Protein AF-A0A653P6V2-F1 (afdb_monomer_lite)

Foldseek 3Di:
DVLLVLLQVLLVQQLPDALVSNLVSCVVNVLLLVQLVVCLVVVLLVLFAKFFQADPPPRHGQGRPSNVVSQCVSNVHDDDPRMGRQLSCQQVVQSSRPPDDCFRHPVQQQVLLLQQQLVHDSNQQVQRDDDHGNSVSLSVSLVVQQVVQAPHKDWAQEVLKIKIWGWHDDGPQKIWIWIWIANDHPHDTGTRDITIDNDVVVVVVVRVVCNHDDDDRGD

Radius of gyration: 16.43 Å; chains: 1; bounding box: 39×34×44 Å

Secondary structure (DSSP, 8-state):
-HHHHHHHHHHHHHHTS-HHHHHHHHTT-HHHHHHHHHHHHTTGGGGB-EEESB-TTT--BSS-HHHHHHHHHHHT---BTTEEEHHHIIIIIHHT-TTS-TTTSTHHHHS-HHHHHTTS-TTTT-TT-SSS-HHHHHHHHHHHHHHH--SEEEEEEETTEEEEEEEPPPBTTBEEEEEEE-SSTTSPPEEEEEEEES-HHHHHHHHHGGGGS--TTB-

Sequence (219 aa):
MARIEDLDRVAAAAANGTPDAAATQLAALDELVAAVDADRAAGTFARWGRAVARDARTGAELLPRPLFEALHDRAGLDAAWPVGNAGLLQTYGSLLSPDAPAEHGRERWFGGALATALGLDPGAFAPWAGERTLLSRATEAATVLLASGGEFSWYALVDGRATRAVLTHEHGGSRALAYAVAPEPGTRPLLVALLPVTQAEPVRRELDEASARLRWGAA

Structure (mmCIF, N/CA/C/O backbone):
data_AF-A0A653P6V2-F1
#
_entry.id   AF-A0A653P6V2-F1
#
loop_
_atom_site.group_PDB
_atom_site.id
_atom_site.type_symbol
_atom_site.label_atom_id
_atom_site.label_alt_id
_atom_site.label_comp_id
_atom_site.label_asym_id
_atom_site.label_entity_id
_atom_site.label_seq_id
_atom_site.pdbx_PDB_ins_code
_atom_site.Cartn_x
_atom_site.Cartn_y
_atom_site.Cartn_z
_atom_site.occupancy
_atom_site.B_iso_or_equiv
_atom_site.auth_seq_id
_atom_site.auth_comp_id
_atom_site.auth_asym_id
_atom_site.auth_atom_id
_atom_site.pdbx_PDB_model_num
ATOM 1 N N . MET A 1 1 ? 10.121 3.886 -19.954 1.00 49.75 1 MET A N 1
ATOM 2 C CA . MET A 1 1 ? 9.869 5.340 -19.992 1.00 49.75 1 MET A CA 1
ATOM 3 C C . MET A 1 1 ? 8.400 5.639 -20.260 1.00 49.75 1 MET A C 1
ATOM 5 O O . MET A 1 1 ? 7.763 6.063 -19.312 1.00 49.75 1 MET A O 1
ATOM 9 N N . ALA A 1 2 ? 7.828 5.263 -21.415 1.00 54.19 2 ALA A N 1
ATOM 10 C CA . ALA A 1 2 ? 6.408 5.509 -21.745 1.00 54.19 2 ALA A CA 1
ATOM 11 C C . ALA A 1 2 ? 5.397 5.159 -20.623 1.00 54.19 2 ALA A C 1
ATOM 13 O O . ALA A 1 2 ? 4.545 5.964 -20.282 1.00 54.19 2 ALA A O 1
ATOM 14 N N . ARG A 1 3 ? 5.568 4.012 -19.947 1.00 79.38 3 ARG A N 1
ATOM 15 C CA . ARG A 1 3 ? 4.660 3.580 -18.864 1.00 79.38 3 ARG A CA 1
ATOM 16 C C . ARG A 1 3 ? 4.674 4.454 -17.602 1.00 79.38 3 ARG A C 1
ATOM 18 O O . ARG A 1 3 ? 3.686 4.476 -16.884 1.00 79.38 3 ARG A O 1
ATOM 25 N N . ILE A 1 4 ? 5.788 5.119 -17.286 1.00 84.31 4 ILE A N 1
ATOM 26 C CA . ILE A 1 4 ? 5.863 6.028 -16.125 1.00 84.31 4 ILE A CA 1
ATOM 27 C C . ILE A 1 4 ? 5.192 7.360 -16.473 1.00 84.31 4 ILE A C 1
ATOM 29 O O . ILE A 1 4 ? 4.443 7.897 -15.666 1.00 84.31 4 ILE A O 1
ATOM 33 N N . GLU A 1 5 ? 5.395 7.837 -17.702 1.00 85.56 5 GLU A N 1
ATOM 34 C CA . GLU A 1 5 ? 4.762 9.054 -18.218 1.00 85.56 5 GLU A CA 1
ATOM 35 C C . GLU A 1 5 ? 3.230 8.928 -18.268 1.00 85.56 5 GLU A C 1
ATOM 37 O O . GLU A 1 5 ? 2.526 9.896 -17.989 1.00 85.56 5 GLU A O 1
ATOM 42 N N . ASP A 1 6 ? 2.700 7.739 -18.576 1.00 88.81 6 ASP A N 1
ATOM 43 C CA . ASP A 1 6 ? 1.257 7.476 -18.528 1.00 88.81 6 ASP A CA 1
ATOM 44 C C . ASP A 1 6 ? 0.707 7.517 -17.090 1.00 88.81 6 ASP A C 1
ATOM 46 O O . ASP A 1 6 ? -0.335 8.135 -16.858 1.00 88.81 6 ASP A O 1
ATOM 50 N N . LEU A 1 7 ? 1.426 6.944 -16.111 1.00 90.69 7 LEU A N 1
ATOM 51 C CA . LEU A 1 7 ? 1.064 7.047 -14.688 1.00 90.69 7 LEU A CA 1
ATOM 52 C C . LEU A 1 7 ? 1.051 8.510 -14.221 1.00 90.69 7 LEU A C 1
ATOM 54 O O . LEU A 1 7 ? 0.103 8.929 -13.559 1.00 90.69 7 LEU A O 1
ATOM 58 N N . ASP A 1 8 ? 2.062 9.294 -14.607 1.00 90.50 8 ASP A N 1
ATOM 59 C CA . ASP A 1 8 ? 2.166 10.720 -14.264 1.00 90.50 8 ASP A CA 1
ATOM 60 C C . ASP A 1 8 ? 1.034 11.539 -14.878 1.00 90.50 8 ASP A C 1
ATOM 62 O O . ASP A 1 8 ? 0.433 12.384 -14.211 1.00 90.50 8 ASP A O 1
ATOM 66 N N . ARG A 1 9 ? 0.696 11.261 -16.141 1.00 89.44 9 ARG A N 1
ATOM 67 C CA . ARG A 1 9 ? -0.407 11.927 -16.837 1.00 89.44 9 ARG A CA 1
ATOM 68 C C . ARG A 1 9 ? -1.736 11.672 -16.134 1.00 89.44 9 ARG A C 1
ATOM 70 O O . ARG A 1 9 ? -2.486 12.621 -15.910 1.00 89.44 9 ARG A O 1
ATOM 77 N N . VAL A 1 10 ? -2.017 10.420 -15.769 1.00 88.31 10 VAL A N 1
ATOM 78 C CA . VAL A 1 10 ? -3.246 10.048 -15.052 1.00 88.31 10 VAL A CA 1
ATOM 79 C C . VAL A 1 10 ? -3.281 10.677 -13.661 1.00 88.31 10 VAL A C 1
ATOM 81 O O . VAL A 1 10 ? -4.301 11.262 -13.292 1.00 88.31 10 VAL A O 1
ATOM 84 N N . ALA A 1 11 ? -2.167 10.625 -12.923 1.00 87.50 11 ALA A N 1
ATOM 85 C CA . ALA A 1 11 ? -2.039 11.250 -11.608 1.00 87.50 11 ALA A CA 1
ATOM 86 C C . ALA A 1 11 ? -2.346 12.756 -11.660 1.00 87.50 11 ALA A C 1
ATOM 88 O O . ALA A 1 11 ? -3.194 13.250 -10.913 1.00 87.50 11 ALA A O 1
ATOM 89 N N . ALA A 1 12 ? -1.725 13.474 -12.599 1.00 88.00 12 ALA A N 1
ATOM 90 C CA . ALA A 1 12 ? -1.913 14.912 -12.775 1.00 88.00 12 ALA A CA 1
ATOM 91 C C . ALA A 1 12 ? -3.330 15.278 -13.246 1.00 88.00 12 ALA A C 1
ATOM 93 O O . ALA A 1 12 ? -3.921 16.241 -12.749 1.00 88.00 12 ALA A O 1
ATOM 94 N N . ALA A 1 13 ? -3.896 14.514 -14.187 1.00 86.00 13 ALA A N 1
ATOM 95 C CA . ALA A 1 13 ? -5.241 14.760 -14.704 1.00 86.00 13 ALA A CA 1
ATOM 96 C C . ALA A 1 13 ? -6.311 14.573 -13.621 1.00 86.00 13 ALA A C 1
ATOM 98 O O . ALA A 1 13 ? -7.258 15.356 -13.531 1.00 86.00 13 ALA A O 1
ATOM 99 N N . ALA A 1 14 ? -6.152 13.559 -12.772 1.00 81.88 14 ALA A N 1
ATOM 100 C CA . ALA A 1 14 ? -7.130 13.245 -11.745 1.00 81.88 14 ALA A CA 1
ATOM 101 C C . ALA A 1 14 ? -6.984 14.093 -10.470 1.00 81.88 14 ALA A C 1
ATOM 103 O O . ALA A 1 14 ? -7.972 14.269 -9.757 1.00 81.88 14 ALA A O 1
ATOM 104 N N . ALA A 1 15 ? -5.809 14.682 -10.208 1.00 81.69 15 ALA A N 1
ATOM 105 C CA . ALA A 1 15 ? -5.594 15.588 -9.074 1.00 81.69 15 ALA A CA 1
ATOM 106 C C . ALA A 1 15 ? -6.543 16.803 -9.069 1.00 81.69 15 ALA A C 1
ATOM 108 O O . ALA A 1 15 ? -6.898 17.301 -8.005 1.00 81.69 15 ALA A O 1
ATOM 109 N N . ASN A 1 16 ? -6.988 17.246 -10.248 1.00 78.88 16 ASN A N 1
ATOM 110 C CA . ASN A 1 16 ? -7.882 18.397 -10.416 1.00 78.88 16 ASN A CA 1
ATOM 111 C C . ASN A 1 16 ? -9.292 18.004 -10.902 1.00 78.88 16 ASN A C 1
ATOM 113 O O . ASN A 1 16 ? -10.071 18.869 -11.302 1.00 78.88 16 ASN A O 1
ATOM 117 N N . GLY A 1 17 ? -9.600 16.703 -10.935 1.00 81.69 17 GLY A N 1
ATOM 118 C CA . GLY A 1 17 ? -10.804 16.158 -11.561 1.00 81.69 17 GLY A CA 1
ATOM 119 C C . GLY A 1 17 ? -11.930 15.803 -10.587 1.00 81.69 17 GLY A C 1
ATOM 120 O O . GLY A 1 17 ? -11.795 15.875 -9.368 1.00 81.69 17 GLY A O 1
ATOM 121 N N . THR A 1 18 ? -13.060 15.374 -11.150 1.00 87.75 18 THR A N 1
ATOM 122 C CA . THR A 1 18 ? -14.122 14.672 -10.413 1.00 87.75 18 THR A CA 1
ATOM 123 C C . THR A 1 18 ? -13.786 13.179 -10.277 1.00 87.75 18 THR A C 1
ATOM 125 O O . THR A 1 18 ? -12.950 12.678 -11.036 1.00 87.75 18 THR A O 1
ATOM 128 N N . PRO A 1 19 ? -14.449 12.433 -9.373 1.00 84.44 19 PRO A N 1
ATOM 129 C CA . PRO A 1 19 ? -14.304 10.976 -9.299 1.00 84.44 19 PRO A CA 1
ATOM 130 C C . PRO A 1 19 ? -14.554 10.263 -10.641 1.00 84.44 19 PRO A C 1
ATOM 132 O O . PRO A 1 19 ? -13.760 9.413 -11.033 1.00 84.44 19 PRO A O 1
ATOM 135 N N . ASP A 1 20 ? -15.565 10.676 -11.414 1.00 88.31 20 ASP A N 1
ATOM 136 C CA . ASP A 1 20 ? -15.848 10.101 -12.743 1.00 88.31 20 ASP A CA 1
ATOM 137 C C . ASP A 1 20 ? -14.720 10.353 -13.756 1.00 88.31 20 ASP A C 1
ATOM 139 O O . ASP A 1 20 ? -14.355 9.478 -14.552 1.00 88.31 20 ASP A O 1
ATOM 143 N N . ALA A 1 21 ? -14.134 11.555 -13.725 1.00 91.12 21 ALA A N 1
ATOM 144 C CA . ALA A 1 21 ? -12.987 11.878 -14.564 1.00 91.12 21 ALA A CA 1
ATOM 145 C C . ALA A 1 21 ? -11.779 11.021 -14.166 1.00 91.12 21 ALA A C 1
ATOM 147 O O . ALA A 1 21 ? -11.127 10.447 -15.036 1.00 91.12 21 ALA A O 1
ATOM 148 N N . ALA A 1 22 ? -11.521 10.872 -12.864 1.00 92.44 22 ALA A N 1
ATOM 149 C CA . ALA A 1 22 ? -10.458 10.019 -12.344 1.00 92.44 22 ALA A CA 1
ATOM 150 C C . ALA A 1 22 ? -10.651 8.549 -12.746 1.00 92.44 22 ALA A C 1
ATOM 152 O O . ALA A 1 22 ? -9.696 7.919 -13.197 1.00 92.44 22 ALA A O 1
ATOM 153 N N . ALA A 1 23 ? -11.877 8.025 -12.678 1.00 92.19 23 ALA A N 1
ATOM 154 C CA . ALA A 1 23 ? -12.206 6.675 -13.133 1.00 92.19 23 ALA A CA 1
ATOM 155 C C . ALA A 1 23 ? -11.944 6.491 -14.636 1.00 92.19 23 ALA A C 1
ATOM 157 O O . ALA A 1 23 ? -11.376 5.480 -15.045 1.00 92.19 23 ALA A O 1
ATOM 158 N N . THR A 1 24 ? -12.282 7.493 -15.452 1.00 92.88 24 THR A N 1
ATOM 159 C CA . THR A 1 24 ? -11.997 7.479 -16.896 1.00 92.88 24 THR A CA 1
ATOM 160 C C . THR A 1 24 ? -10.492 7.474 -17.177 1.00 92.88 24 THR A C 1
ATOM 162 O O . THR A 1 24 ? -10.031 6.724 -18.033 1.00 92.88 24 THR A O 1
ATOM 165 N N . GLN A 1 25 ? -9.711 8.279 -16.451 1.00 92.50 25 GLN A N 1
ATOM 166 C CA . GLN A 1 25 ? -8.250 8.300 -16.595 1.00 92.50 25 GLN A CA 1
ATOM 167 C C . GLN A 1 25 ? -7.617 6.984 -16.129 1.00 92.50 25 GLN A C 1
ATOM 169 O O . GLN A 1 25 ? -6.734 6.455 -16.797 1.00 92.50 25 GLN A O 1
ATOM 174 N N . LEU A 1 26 ? -8.097 6.422 -15.017 1.00 92.75 26 LEU A N 1
ATOM 175 C CA . LEU A 1 26 ? -7.649 5.127 -14.512 1.00 92.75 26 LEU A CA 1
ATOM 176 C C . LEU A 1 26 ? -7.918 4.008 -15.526 1.00 92.75 26 LEU A C 1
ATOM 178 O O . LEU A 1 26 ? -7.066 3.147 -15.723 1.00 92.75 26 LEU A O 1
ATOM 182 N N . ALA A 1 27 ? -9.072 4.046 -16.199 1.00 92.81 27 ALA A N 1
ATOM 183 C CA . ALA A 1 27 ? -9.451 3.075 -17.222 1.00 92.81 27 ALA A CA 1
ATOM 184 C C . ALA A 1 27 ? -8.530 3.080 -18.455 1.00 92.81 27 ALA A C 1
ATOM 186 O O . ALA A 1 27 ? -8.540 2.111 -19.203 1.00 92.81 27 ALA A O 1
ATOM 187 N N . ALA A 1 28 ? -7.725 4.129 -18.657 1.00 92.50 28 ALA A N 1
ATOM 188 C CA . ALA A 1 28 ? -6.731 4.187 -19.728 1.00 92.50 28 ALA A CA 1
ATOM 189 C C . ALA A 1 28 ? -5.422 3.439 -19.395 1.00 92.50 28 ALA A C 1
ATOM 191 O O . ALA A 1 28 ? -4.536 3.358 -20.244 1.00 92.50 28 ALA A O 1
ATOM 192 N N . LEU A 1 29 ? -5.271 2.919 -18.170 1.00 93.31 29 LEU A N 1
ATOM 193 C CA . LEU A 1 29 ? -4.098 2.166 -17.720 1.00 93.31 29 LEU A CA 1
ATOM 194 C C . LEU A 1 29 ? -4.394 0.661 -17.728 1.00 93.31 29 LEU A C 1
ATOM 196 O O . LEU A 1 29 ? -4.627 0.066 -16.672 1.00 93.31 29 LEU A O 1
ATOM 200 N N . ASP A 1 30 ? -4.374 0.049 -18.914 1.00 93.44 30 ASP A N 1
ATOM 201 C CA . ASP A 1 30 ? -4.781 -1.349 -19.131 1.00 93.44 30 ASP A CA 1
ATOM 202 C C . ASP A 1 30 ? -4.106 -2.334 -18.161 1.00 93.44 30 ASP A C 1
ATOM 204 O O . ASP A 1 30 ? -4.790 -3.137 -17.521 1.00 93.44 30 ASP A O 1
ATOM 208 N N . GLU A 1 31 ? -2.780 -2.261 -17.978 1.00 93.19 31 GLU A N 1
ATOM 209 C CA . GLU A 1 31 ? -2.072 -3.183 -17.078 1.00 93.19 31 GLU A CA 1
ATOM 210 C C . GLU A 1 31 ? -2.434 -2.979 -15.601 1.00 93.19 31 GLU A C 1
ATOM 212 O O . GLU A 1 31 ? -2.507 -3.949 -14.842 1.00 93.19 31 GLU A O 1
ATOM 217 N N . LEU A 1 32 ? -2.681 -1.734 -15.179 1.00 95.56 32 LEU A N 1
ATOM 218 C CA . LEU A 1 32 ? -3.086 -1.439 -13.804 1.00 95.56 32 LEU A CA 1
ATOM 219 C C . LEU A 1 32 ? -4.499 -1.962 -13.551 1.00 95.56 32 LEU A C 1
ATOM 221 O O . LEU A 1 32 ? -4.72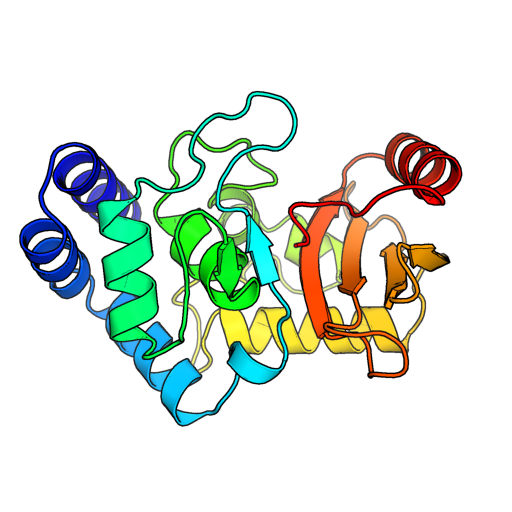7 -2.636 -12.546 1.00 95.56 32 LEU A O 1
ATOM 225 N N . VAL A 1 33 ? -5.430 -1.688 -14.466 1.00 95.56 33 VAL A N 1
ATOM 226 C CA . VAL A 1 33 ? -6.819 -2.150 -14.369 1.00 95.56 33 VAL A CA 1
ATOM 227 C C . VAL A 1 33 ? -6.875 -3.673 -14.334 1.00 95.56 33 VAL A C 1
ATOM 229 O O . VAL A 1 33 ? -7.509 -4.233 -13.439 1.00 95.56 33 VAL A O 1
ATOM 232 N N . ALA A 1 34 ? -6.155 -4.341 -15.238 1.00 96.12 34 ALA A N 1
ATOM 233 C CA . ALA A 1 34 ? -6.081 -5.797 -15.275 1.00 96.12 34 ALA A CA 1
ATOM 234 C C . ALA A 1 34 ? -5.495 -6.382 -13.978 1.00 96.12 34 ALA A C 1
ATOM 236 O O . ALA A 1 34 ? -5.973 -7.406 -13.488 1.00 96.12 34 ALA A O 1
ATOM 237 N N . ALA A 1 35 ? -4.489 -5.732 -13.385 1.00 97.75 35 ALA A N 1
ATOM 238 C CA . ALA A 1 35 ? -3.908 -6.181 -12.124 1.00 97.75 35 ALA A CA 1
ATOM 239 C C . ALA A 1 35 ? -4.883 -6.016 -10.943 1.00 97.75 35 ALA A C 1
ATOM 241 O O . ALA A 1 35 ? -5.044 -6.948 -10.156 1.00 97.75 35 ALA A O 1
ATOM 242 N N . VAL A 1 36 ? -5.575 -4.874 -10.844 1.00 98.12 36 VAL A N 1
ATOM 243 C CA . VAL A 1 36 ? -6.598 -4.637 -9.808 1.00 98.12 36 VAL A CA 1
ATOM 244 C C . VAL A 1 36 ? -7.741 -5.649 -9.926 1.00 98.12 36 VAL A C 1
ATOM 246 O O . VAL A 1 36 ? -8.184 -6.190 -8.912 1.00 98.12 36 VAL A O 1
ATOM 249 N N . ASP A 1 37 ? -8.181 -5.953 -11.148 1.00 97.94 37 ASP A N 1
ATOM 250 C CA . ASP A 1 37 ? -9.176 -6.995 -11.414 1.00 97.94 37 ASP A CA 1
ATOM 251 C C . ASP A 1 37 ? -8.736 -8.372 -10.954 1.00 97.94 37 ASP A C 1
ATOM 253 O O . ASP A 1 37 ? -9.488 -9.069 -10.270 1.00 97.94 37 ASP A O 1
ATOM 257 N N . ALA A 1 38 ? -7.522 -8.766 -11.336 1.00 98.12 38 ALA A N 1
ATOM 258 C CA . ALA A 1 38 ? -6.979 -10.066 -10.990 1.00 98.12 38 ALA A CA 1
ATOM 259 C C . ALA A 1 38 ? -6.886 -10.229 -9.467 1.00 98.12 38 ALA A C 1
ATOM 261 O O . ALA A 1 38 ? -7.281 -11.266 -8.934 1.00 98.12 38 ALA A O 1
ATOM 262 N N . ASP A 1 39 ? -6.448 -9.195 -8.744 1.00 98.62 39 ASP A N 1
ATOM 263 C CA . ASP A 1 39 ? -6.376 -9.230 -7.282 1.00 98.62 39 ASP A CA 1
ATOM 264 C C . ASP A 1 39 ? -7.737 -9.165 -6.591 1.00 98.62 39 ASP A C 1
ATOM 266 O O . ASP A 1 39 ? -7.917 -9.797 -5.544 1.00 98.62 39 ASP A O 1
ATOM 270 N N . ARG A 1 40 ? -8.713 -8.460 -7.175 1.00 98.44 40 ARG A N 1
ATOM 271 C CA . ARG A 1 40 ? -10.108 -8.496 -6.719 1.00 98.44 40 ARG A CA 1
ATOM 272 C C . ARG A 1 40 ? -10.669 -9.907 -6.864 1.00 98.44 40 ARG A C 1
ATOM 274 O O . ARG A 1 40 ? -11.200 -10.446 -5.896 1.00 98.44 40 ARG A O 1
ATOM 281 N N . ALA A 1 41 ? -10.517 -10.514 -8.040 1.00 98.38 41 ALA A N 1
ATOM 282 C CA . ALA A 1 41 ? -10.998 -11.864 -8.325 1.00 98.38 41 ALA A CA 1
ATOM 283 C C . ALA A 1 41 ? -10.314 -12.924 -7.445 1.00 98.38 41 ALA A C 1
ATOM 285 O O . ALA A 1 41 ? -10.965 -13.867 -7.000 1.00 98.38 41 ALA A O 1
ATOM 286 N N . ALA A 1 42 ? -9.024 -12.751 -7.146 1.00 98.06 42 ALA A N 1
ATOM 287 C CA . ALA A 1 42 ? -8.262 -13.637 -6.267 1.00 98.06 42 ALA A CA 1
ATOM 288 C C . ALA A 1 42 ? -8.501 -13.385 -4.763 1.00 98.06 42 ALA A C 1
ATOM 290 O O . ALA A 1 42 ? -8.026 -14.159 -3.929 1.00 98.06 42 ALA A O 1
ATOM 291 N N . GLY A 1 43 ? -9.201 -12.307 -4.391 1.00 98.06 43 GLY A N 1
ATOM 292 C CA . GLY A 1 43 ? -9.420 -11.924 -2.994 1.00 98.06 43 GLY A CA 1
ATOM 293 C C . GLY A 1 43 ? -8.148 -11.479 -2.261 1.00 98.06 43 GLY A C 1
ATOM 294 O O . GLY A 1 43 ? -8.109 -11.510 -1.028 1.00 98.06 43 GLY A O 1
ATOM 295 N N . THR A 1 44 ? -7.096 -11.065 -2.979 1.00 98.31 44 THR A N 1
ATOM 296 C CA . THR A 1 44 ? -5.785 -10.733 -2.391 1.00 98.31 44 THR A CA 1
ATOM 297 C C . THR A 1 44 ? -5.886 -9.583 -1.383 1.00 98.31 44 THR A C 1
ATOM 299 O O . THR A 1 44 ? -5.215 -9.602 -0.348 1.00 98.31 44 THR A O 1
ATOM 302 N N . PHE A 1 45 ? -6.773 -8.613 -1.632 1.00 98.62 45 PHE A N 1
ATOM 303 C CA . PHE A 1 45 ? -6.978 -7.445 -0.768 1.00 98.62 45 PHE A CA 1
ATOM 304 C C . PHE A 1 45 ? -7.386 -7.798 0.670 1.00 98.62 45 PHE A C 1
ATOM 306 O O . PHE A 1 45 ? -7.040 -7.056 1.587 1.00 98.62 45 PHE A O 1
ATOM 313 N N . ALA A 1 46 ? -8.043 -8.943 0.898 1.00 98.00 46 ALA A N 1
ATOM 314 C CA . ALA A 1 46 ? -8.465 -9.385 2.233 1.00 98.00 46 ALA A CA 1
ATOM 315 C C . ALA A 1 46 ? -7.289 -9.745 3.162 1.00 98.00 46 ALA A C 1
ATOM 317 O O . ALA A 1 46 ? -7.462 -9.883 4.371 1.00 98.00 46 ALA A O 1
ATOM 318 N N . ARG A 1 47 ? -6.078 -9.894 2.611 1.00 98.38 47 ARG A N 1
ATOM 319 C CA . ARG A 1 47 ? -4.846 -10.126 3.384 1.00 98.38 47 ARG A CA 1
ATOM 320 C C . ARG A 1 47 ? -4.250 -8.838 3.956 1.00 98.38 47 ARG A C 1
ATOM 322 O O . ARG A 1 47 ? -3.289 -8.899 4.723 1.00 98.38 47 ARG A O 1
ATOM 329 N N . TRP A 1 48 ? -4.820 -7.695 3.588 1.00 98.69 48 TRP A N 1
ATOM 330 C CA . TRP A 1 48 ? -4.344 -6.379 3.970 1.00 98.69 48 TRP A CA 1
ATOM 331 C C . TRP A 1 48 ? -5.352 -5.658 4.858 1.00 98.69 48 TRP A C 1
ATOM 333 O O . TRP A 1 48 ? -6.561 -5.752 4.661 1.00 98.69 48 TRP A O 1
ATOM 343 N N . GLY A 1 49 ? -4.828 -4.941 5.849 1.00 98.38 49 GLY A N 1
ATOM 344 C CA . GLY A 1 49 ? -5.594 -4.096 6.753 1.00 98.38 49 GLY A CA 1
ATOM 345 C C . GLY A 1 49 ? -5.942 -2.752 6.118 1.00 98.38 49 GLY A C 1
ATOM 346 O O . GLY A 1 49 ? -6.052 -2.619 4.896 1.00 98.38 49 GLY A O 1
ATOM 347 N N . ARG A 1 50 ? -6.100 -1.730 6.961 1.00 97.94 50 ARG A N 1
ATOM 348 C CA . ARG A 1 50 ? -6.420 -0.370 6.522 1.00 97.94 50 ARG A CA 1
ATOM 349 C C . ARG A 1 50 ? -5.206 0.540 6.615 1.00 97.94 50 ARG A C 1
ATOM 351 O O . ARG A 1 50 ? -4.398 0.404 7.534 1.00 97.94 50 ARG A O 1
ATOM 358 N N . ALA A 1 51 ? -5.101 1.464 5.666 1.00 96.69 51 ALA A N 1
ATOM 359 C CA . ALA A 1 51 ? -4.099 2.515 5.698 1.00 96.69 51 ALA A CA 1
ATOM 360 C C . ALA A 1 51 ? -4.680 3.883 5.323 1.00 96.69 51 ALA A C 1
ATOM 362 O O . ALA A 1 51 ? -5.677 3.983 4.604 1.00 96.69 51 ALA A O 1
ATOM 363 N N . VAL A 1 52 ? -4.038 4.935 5.823 1.00 95.44 52 VAL A N 1
ATOM 364 C CA . VAL A 1 52 ? -4.338 6.333 5.526 1.00 95.44 52 VAL A CA 1
ATOM 365 C C . VAL A 1 52 ? -3.583 6.753 4.263 1.00 95.44 52 VAL A C 1
ATOM 367 O O . VAL A 1 52 ? -2.364 6.632 4.191 1.00 95.44 52 VAL A O 1
ATOM 370 N N . ALA A 1 53 ? -4.286 7.313 3.281 1.00 94.00 53 ALA A N 1
ATOM 371 C CA . ALA A 1 53 ? -3.731 7.861 2.039 1.00 94.00 53 ALA A CA 1
ATOM 372 C C . ALA A 1 53 ? -3.137 9.277 2.211 1.00 94.00 53 ALA A C 1
ATOM 374 O O . ALA A 1 53 ? -3.147 10.096 1.289 1.00 94.00 53 ALA A O 1
ATOM 375 N N . ARG A 1 54 ? -2.635 9.585 3.410 1.00 91.06 54 ARG A N 1
ATOM 376 C CA . ARG A 1 54 ? -1.972 10.845 3.760 1.00 91.06 54 ARG A CA 1
ATOM 377 C C . ARG A 1 54 ? -0.682 10.552 4.495 1.00 91.06 54 ARG A C 1
ATOM 379 O O . ARG A 1 54 ? -0.617 9.630 5.305 1.00 91.06 54 ARG A O 1
ATOM 386 N N . ASP A 1 55 ? 0.322 11.367 4.232 1.00 86.94 55 ASP A N 1
ATOM 387 C CA . ASP A 1 55 ? 1.594 11.293 4.922 1.00 86.94 55 ASP A CA 1
ATOM 388 C C . ASP A 1 55 ? 1.401 11.693 6.391 1.00 86.94 55 ASP A C 1
ATOM 390 O O . ASP A 1 55 ? 0.896 12.773 6.700 1.00 86.94 55 ASP A O 1
ATOM 394 N N . ALA A 1 56 ? 1.798 10.819 7.314 1.00 81.81 56 ALA A N 1
ATOM 395 C CA . ALA A 1 56 ? 1.549 11.023 8.740 1.00 81.81 56 ALA A CA 1
ATOM 396 C C . ALA A 1 56 ? 2.337 12.204 9.339 1.00 81.81 56 ALA A C 1
ATOM 398 O O . ALA A 1 56 ? 1.964 12.713 10.395 1.00 81.81 56 ALA A O 1
ATOM 399 N N . ARG A 1 57 ? 3.430 12.636 8.695 1.00 81.31 57 ARG A N 1
ATOM 400 C CA . ARG A 1 57 ? 4.313 13.700 9.191 1.00 81.31 57 ARG A CA 1
ATOM 401 C C . ARG A 1 57 ? 3.893 15.075 8.681 1.00 81.31 57 ARG A C 1
ATOM 403 O O . ARG A 1 57 ? 3.962 16.051 9.419 1.00 81.31 57 ARG A O 1
ATOM 410 N N . THR A 1 58 ? 3.511 15.157 7.415 1.00 84.12 58 THR A N 1
ATOM 411 C CA . THR A 1 58 ? 3.204 16.409 6.711 1.00 84.12 58 THR A CA 1
ATOM 412 C C . THR A 1 58 ? 1.707 16.638 6.546 1.00 84.12 58 THR A C 1
ATOM 414 O O . THR A 1 58 ? 1.291 17.767 6.304 1.00 84.12 58 THR A O 1
ATOM 417 N N . GLY A 1 59 ? 0.891 15.587 6.658 1.00 84.81 59 GLY A N 1
ATOM 418 C CA . GLY A 1 59 ? -0.535 15.617 6.342 1.00 84.81 59 GLY A CA 1
ATOM 419 C C . GLY A 1 59 ? -0.836 15.706 4.843 1.00 84.81 59 GLY A C 1
ATOM 420 O O . GLY A 1 59 ? -2.012 15.752 4.478 1.00 84.81 59 GLY A O 1
ATOM 421 N N . ALA A 1 60 ? 0.193 15.730 3.987 1.00 86.25 60 ALA A N 1
ATOM 422 C CA . ALA A 1 60 ? 0.040 15.812 2.542 1.00 86.25 60 ALA A CA 1
ATOM 423 C C . ALA A 1 60 ? -0.679 14.575 1.997 1.00 86.25 60 ALA A C 1
ATOM 425 O O . ALA A 1 60 ? -0.524 13.464 2.512 1.00 86.25 60 ALA A O 1
ATOM 426 N N . GLU A 1 61 ? -1.477 14.765 0.952 1.00 89.06 61 GLU A N 1
ATOM 427 C CA . GLU A 1 61 ? -2.153 13.657 0.284 1.00 89.06 61 GLU A CA 1
ATOM 428 C C . GLU A 1 61 ? -1.117 12.821 -0.464 1.00 89.06 61 GLU A C 1
ATOM 430 O O . GLU A 1 61 ? -0.379 13.338 -1.297 1.00 89.06 61 GLU A O 1
ATOM 435 N N . LEU A 1 62 ? -1.049 11.527 -0.146 1.00 89.44 62 LEU A N 1
ATOM 436 C CA . LEU A 1 62 ? -0.203 10.597 -0.892 1.00 89.44 62 LEU A CA 1
ATOM 437 C C . LEU A 1 62 ? -0.861 10.246 -2.224 1.00 89.44 62 LEU A C 1
ATOM 439 O O . LEU A 1 62 ? -0.177 10.027 -3.213 1.00 89.44 62 LEU A O 1
ATOM 443 N N . LEU A 1 63 ? -2.191 10.208 -2.255 1.00 90.69 63 LEU A N 1
ATOM 444 C CA . LEU A 1 63 ? -2.986 9.931 -3.442 1.00 90.69 63 LEU A CA 1
ATOM 445 C C . LEU A 1 63 ? -4.156 10.918 -3.471 1.00 90.69 63 LEU A C 1
ATOM 447 O O . LEU A 1 63 ? -4.886 10.962 -2.485 1.00 90.69 63 LEU A O 1
ATOM 451 N N . PRO A 1 64 ? -4.379 11.684 -4.551 1.00 91.44 64 PRO A N 1
ATOM 452 C CA . PRO A 1 64 ? -5.517 12.592 -4.627 1.00 91.44 64 PRO A CA 1
ATOM 453 C C . PRO A 1 64 ? -6.844 11.870 -4.384 1.00 91.44 64 PRO A C 1
ATOM 455 O O . PRO A 1 64 ? -7.065 10.766 -4.894 1.00 91.44 64 PRO A O 1
ATOM 458 N N . ARG 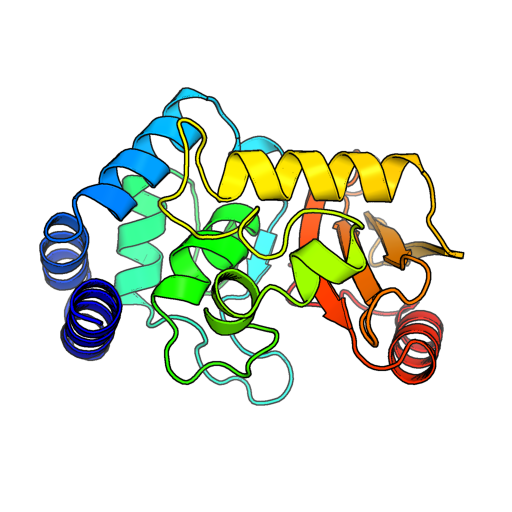A 1 65 ? -7.754 12.513 -3.646 1.00 93.69 65 ARG A N 1
ATOM 459 C CA . ARG A 1 65 ? -9.050 11.921 -3.277 1.00 93.69 65 ARG A CA 1
ATOM 460 C C . ARG A 1 65 ? -9.833 11.310 -4.459 1.00 93.69 65 ARG A C 1
ATOM 462 O O . ARG A 1 65 ? -10.284 10.177 -4.302 1.00 93.69 65 ARG A O 1
ATOM 469 N N . PRO A 1 66 ? -9.977 11.966 -5.630 1.00 94.62 66 PRO A N 1
ATOM 470 C CA . PRO A 1 66 ? -10.705 11.372 -6.754 1.00 94.62 66 PRO A CA 1
ATOM 471 C C . PRO A 1 66 ? -10.098 10.049 -7.247 1.00 94.62 66 PRO A C 1
ATOM 473 O O . PRO A 1 66 ? -10.832 9.118 -7.567 1.00 94.62 66 PRO A O 1
ATOM 476 N N . LEU A 1 67 ? -8.763 9.930 -7.263 1.00 93.81 67 LEU A N 1
ATOM 477 C CA . LEU A 1 67 ? -8.084 8.677 -7.620 1.00 93.81 67 LEU A CA 1
ATOM 478 C C . LEU A 1 67 ? -8.248 7.609 -6.556 1.00 93.81 67 LEU A C 1
ATOM 480 O O . LEU A 1 67 ? -8.405 6.438 -6.890 1.00 93.81 67 LEU A O 1
ATOM 484 N N . PHE A 1 68 ? -8.196 8.000 -5.284 1.00 95.75 68 PHE A N 1
ATOM 485 C CA . PHE A 1 68 ? -8.457 7.082 -4.187 1.00 95.75 68 PHE A CA 1
ATOM 486 C C . PHE A 1 68 ? -9.837 6.443 -4.325 1.00 95.75 68 PHE A C 1
ATOM 488 O O . PHE A 1 68 ? -9.938 5.221 -4.231 1.00 95.75 68 PHE A O 1
ATOM 495 N N . GLU A 1 69 ? -10.874 7.253 -4.544 1.00 96.12 69 GLU A N 1
ATOM 496 C CA . GLU A 1 69 ? -12.255 6.779 -4.667 1.00 96.12 69 GLU A CA 1
ATOM 497 C C . GLU A 1 69 ? -12.384 5.871 -5.900 1.00 96.12 69 GLU A C 1
ATOM 499 O O . GLU A 1 69 ? -12.766 4.711 -5.759 1.00 96.12 69 GLU A O 1
ATOM 504 N N . ALA A 1 70 ? -11.899 6.315 -7.066 1.00 96.00 70 ALA A N 1
ATOM 505 C CA . ALA A 1 70 ? -11.926 5.520 -8.295 1.00 96.00 70 ALA A CA 1
ATOM 506 C C . ALA A 1 70 ? -11.186 4.170 -8.178 1.00 96.00 70 ALA A C 1
ATOM 508 O O . ALA A 1 70 ? -11.668 3.152 -8.677 1.00 96.00 70 ALA A O 1
ATOM 509 N N . LEU A 1 71 ? -10.026 4.129 -7.510 1.00 96.38 71 LEU A N 1
ATOM 510 C CA . LEU A 1 71 ? -9.281 2.887 -7.276 1.00 96.38 71 LEU A CA 1
ATOM 511 C C . LEU A 1 71 ? -10.047 1.916 -6.371 1.00 96.38 71 LEU A C 1
ATOM 513 O O . LEU A 1 71 ? -10.074 0.716 -6.654 1.00 96.38 71 LEU A O 1
ATOM 517 N N . HIS A 1 72 ? -10.645 2.409 -5.283 1.00 98.12 72 HIS A N 1
ATOM 518 C CA . HIS A 1 72 ? -11.388 1.565 -4.343 1.00 98.12 72 HIS A CA 1
ATOM 519 C C . HIS A 1 72 ? -12.684 1.047 -4.956 1.00 98.12 72 HIS A C 1
ATOM 521 O O . HIS A 1 72 ? -12.965 -0.146 -4.829 1.00 98.12 72 HIS A O 1
ATOM 527 N N . ASP A 1 73 ? -13.399 1.888 -5.701 1.00 97.31 73 ASP A N 1
ATOM 528 C CA . ASP A 1 73 ? -14.587 1.487 -6.452 1.00 97.31 73 ASP A CA 1
ATOM 529 C C . ASP A 1 73 ? -14.236 0.404 -7.476 1.00 97.31 73 ASP A C 1
ATOM 531 O O . ASP A 1 73 ? -14.913 -0.624 -7.568 1.00 97.31 73 ASP A O 1
ATOM 535 N N . ARG A 1 74 ? -13.114 0.562 -8.192 1.00 96.81 74 ARG A N 1
ATOM 536 C CA . ARG A 1 74 ? -12.653 -0.425 -9.176 1.00 96.81 74 ARG A CA 1
ATOM 537 C C . ARG A 1 74 ? -12.262 -1.756 -8.546 1.00 96.81 74 ARG A C 1
ATOM 539 O O . ARG A 1 74 ? -12.568 -2.812 -9.106 1.00 96.81 74 ARG A O 1
ATOM 546 N N . ALA A 1 75 ? -11.597 -1.705 -7.396 1.00 98.12 75 ALA A N 1
ATOM 547 C CA . ALA A 1 75 ? -11.283 -2.874 -6.583 1.00 98.12 75 ALA A CA 1
ATOM 548 C C . ALA A 1 75 ? -12.524 -3.439 -5.868 1.00 98.12 75 ALA A C 1
ATOM 550 O O . ALA A 1 75 ? -12.447 -4.535 -5.309 1.00 98.12 75 ALA A O 1
ATOM 551 N N . GLY A 1 76 ? -13.649 -2.710 -5.910 1.00 97.94 76 GLY A N 1
ATOM 552 C CA . GLY A 1 76 ? -14.904 -2.899 -5.180 1.00 97.94 76 GLY A CA 1
ATOM 553 C C . GLY A 1 76 ? -14.679 -3.207 -3.707 1.00 97.94 76 GLY A C 1
ATOM 554 O O . GLY A 1 76 ? -15.117 -4.250 -3.213 1.00 97.94 76 GLY A O 1
ATOM 555 N N . LEU A 1 77 ? -13.926 -2.318 -3.065 1.00 98.19 77 LEU A N 1
ATOM 556 C CA . LEU A 1 77 ? -13.597 -2.330 -1.649 1.00 98.19 77 LEU A CA 1
ATOM 557 C C . LEU A 1 77 ? -14.272 -1.139 -0.979 1.00 98.19 77 LEU A C 1
ATOM 559 O O . LEU A 1 77 ? -14.119 -0.009 -1.436 1.00 98.19 77 LEU A O 1
ATOM 563 N N . ASP A 1 78 ? -14.925 -1.383 0.153 1.00 96.38 78 ASP A N 1
ATOM 564 C CA . ASP A 1 78 ? -15.476 -0.300 0.958 1.00 96.38 78 ASP A CA 1
ATOM 565 C C . ASP A 1 78 ? -14.341 0.534 1.564 1.00 96.38 78 ASP A C 1
ATOM 567 O O . ASP A 1 78 ? -13.458 0.030 2.269 1.00 96.38 78 ASP A O 1
ATOM 571 N N . ALA A 1 79 ? -14.369 1.836 1.302 1.00 97.00 79 ALA A N 1
ATOM 572 C CA . ALA A 1 79 ? -13.403 2.783 1.828 1.00 97.00 79 ALA A CA 1
ATOM 573 C C . ALA A 1 79 ? -14.054 4.141 2.083 1.00 97.00 79 ALA A C 1
ATOM 575 O O . ALA A 1 79 ? -15.048 4.511 1.467 1.00 97.00 79 ALA A O 1
ATOM 576 N N . ALA A 1 80 ? -13.470 4.896 3.007 1.00 96.62 80 ALA A N 1
ATOM 577 C CA . ALA A 1 80 ? -13.906 6.248 3.315 1.00 96.62 80 ALA A CA 1
ATOM 578 C C . ALA A 1 80 ? -12.668 7.127 3.363 1.00 96.62 80 ALA A C 1
ATOM 580 O O . ALA A 1 80 ? -11.816 6.929 4.229 1.00 96.62 80 ALA A O 1
ATOM 581 N N . TRP A 1 81 ? -12.551 8.071 2.427 1.00 95.50 81 TRP A N 1
ATOM 582 C CA . TRP A 1 81 ? -11.397 8.963 2.352 1.00 95.50 81 TRP A CA 1
ATOM 583 C C . TRP A 1 81 ? -11.103 9.618 3.720 1.00 95.50 81 TRP A C 1
ATOM 585 O O . TRP A 1 81 ? -12.026 10.165 4.330 1.00 95.50 81 TRP A O 1
ATOM 595 N N . PRO A 1 82 ? -9.847 9.609 4.214 1.00 96.12 82 PRO A N 1
ATOM 596 C CA . PRO A 1 82 ? -8.617 9.145 3.558 1.00 96.12 82 PRO A CA 1
ATOM 597 C C . PRO A 1 82 ? -8.203 7.698 3.887 1.00 96.12 82 PRO A C 1
ATOM 599 O O . PRO A 1 82 ? -7.051 7.337 3.671 1.00 96.12 82 PRO A O 1
ATOM 602 N N . VAL A 1 83 ? -9.083 6.869 4.449 1.00 97.94 83 VAL A N 1
ATOM 603 C CA . VAL A 1 83 ? -8.754 5.525 4.948 1.00 97.94 83 VAL A CA 1
ATOM 604 C C . VAL A 1 83 ? -9.292 4.424 4.034 1.00 97.94 83 VAL A C 1
ATOM 606 O O . VAL A 1 83 ? -10.505 4.208 3.924 1.00 97.94 83 VAL A O 1
ATOM 609 N N . GLY A 1 84 ? -8.373 3.665 3.441 1.00 98.06 84 GLY A N 1
ATOM 610 C CA . GLY A 1 84 ? -8.656 2.624 2.451 1.00 98.06 84 GLY A CA 1
ATOM 611 C C . GLY A 1 84 ? -7.951 1.299 2.729 1.00 98.06 84 GLY A C 1
ATOM 612 O O . GLY A 1 84 ? -7.369 1.106 3.799 1.00 98.06 84 GLY A O 1
ATOM 613 N N . ASN A 1 85 ? -8.005 0.374 1.769 1.00 98.69 85 ASN A N 1
ATOM 614 C CA . ASN A 1 85 ? -7.290 -0.898 1.851 1.00 98.69 85 ASN A CA 1
ATOM 615 C C . ASN A 1 85 ? -5.782 -0.667 1.713 1.00 98.69 85 ASN A C 1
ATOM 617 O O . ASN A 1 85 ? -5.314 -0.066 0.744 1.00 98.69 85 ASN A O 1
ATOM 621 N N . ALA A 1 86 ? -5.016 -1.178 2.673 1.00 98.31 86 ALA A N 1
ATOM 622 C CA . ALA A 1 86 ? -3.582 -0.955 2.720 1.00 98.31 86 ALA A CA 1
ATOM 623 C C . ALA A 1 86 ? -2.869 -1.552 1.503 1.00 98.31 86 ALA A C 1
ATOM 625 O O . ALA A 1 86 ? -2.023 -0.885 0.928 1.00 98.31 86 ALA A O 1
ATOM 626 N N . GLY A 1 87 ? -3.245 -2.747 1.043 1.00 98.06 87 GLY A N 1
ATOM 627 C CA . GLY A 1 87 ? -2.623 -3.383 -0.119 1.00 98.06 87 GLY A CA 1
ATOM 628 C C . GLY A 1 87 ? -2.816 -2.581 -1.399 1.00 98.06 87 GLY A C 1
ATOM 629 O O . GLY A 1 87 ? -1.852 -2.348 -2.129 1.00 98.06 87 GLY A O 1
ATOM 630 N N . LEU A 1 88 ? -4.038 -2.095 -1.632 1.00 98.25 88 LEU A N 1
ATOM 631 C CA . LEU A 1 88 ? -4.373 -1.241 -2.773 1.00 98.25 88 LEU A CA 1
ATOM 632 C C . LEU A 1 88 ? -3.569 0.067 -2.761 1.00 98.25 88 LEU A C 1
ATOM 634 O O . LEU A 1 88 ? -2.954 0.417 -3.767 1.00 98.25 88 LEU A O 1
ATOM 638 N N . LEU A 1 89 ? -3.525 0.758 -1.618 1.00 96.94 89 LEU A N 1
ATOM 639 C CA . LEU A 1 89 ? -2.785 2.016 -1.467 1.00 96.94 89 LEU A CA 1
ATOM 640 C C . LEU A 1 89 ? -1.278 1.816 -1.597 1.00 96.94 89 LEU A C 1
ATOM 642 O O . LEU A 1 89 ? -0.604 2.538 -2.329 1.00 96.94 89 LEU A O 1
ATOM 646 N N . GLN A 1 90 ? -0.754 0.809 -0.906 1.00 95.19 90 GLN A N 1
ATOM 647 C CA . GLN A 1 90 ? 0.659 0.486 -0.904 1.00 95.19 90 GLN A CA 1
ATOM 648 C C . GLN A 1 90 ? 1.114 0.072 -2.300 1.00 95.19 90 GLN A C 1
ATOM 650 O O . GLN A 1 90 ? 2.176 0.484 -2.718 1.00 95.19 90 GLN A O 1
ATOM 655 N N . THR A 1 91 ? 0.347 -0.687 -3.070 1.00 96.31 91 THR A N 1
ATOM 656 C CA . THR A 1 91 ? 0.786 -1.090 -4.414 1.00 96.31 91 THR A CA 1
ATOM 657 C C . THR A 1 91 ? 0.378 -0.057 -5.454 1.00 96.31 91 THR A C 1
ATOM 659 O O . THR A 1 91 ? 1.152 0.849 -5.759 1.00 96.31 91 THR A O 1
ATOM 662 N N . TYR A 1 92 ? -0.842 -0.152 -5.966 1.00 96.44 92 TYR A N 1
ATOM 663 C CA . TYR A 1 92 ? -1.327 0.651 -7.084 1.00 96.44 92 TYR A CA 1
ATOM 664 C C . TYR A 1 92 ? -1.456 2.136 -6.749 1.00 96.44 92 TYR A C 1
ATOM 666 O O . TYR A 1 92 ? -1.117 2.964 -7.589 1.00 96.44 92 TYR A O 1
ATOM 674 N N . GLY A 1 93 ? -1.851 2.478 -5.518 1.00 95.31 93 GLY A N 1
ATOM 675 C CA . GLY A 1 93 ? -1.874 3.866 -5.054 1.00 95.31 93 GLY A CA 1
ATOM 676 C C . GLY A 1 93 ? -0.500 4.521 -5.183 1.00 95.31 93 GLY A C 1
ATOM 677 O O . GLY A 1 93 ? -0.372 5.523 -5.871 1.00 95.31 93 GLY A O 1
ATOM 678 N N . SER A 1 94 ? 0.546 3.891 -4.640 1.00 93.81 94 SER A N 1
ATOM 679 C CA . SER A 1 94 ? 1.917 4.421 -4.716 1.00 93.81 94 SER A CA 1
ATOM 680 C C . SER A 1 94 ? 2.471 4.565 -6.139 1.00 93.81 94 SER A C 1
ATOM 682 O O . SER A 1 94 ? 3.331 5.413 -6.371 1.00 93.81 94 SER A O 1
ATOM 684 N N . LEU A 1 95 ? 1.988 3.762 -7.101 1.00 94.44 95 LEU A N 1
ATOM 685 C CA . LEU A 1 95 ? 2.365 3.899 -8.514 1.00 94.44 95 LEU A CA 1
ATOM 686 C C . LEU A 1 95 ? 1.839 5.206 -9.121 1.00 94.44 95 LEU A C 1
ATOM 688 O O . LEU A 1 95 ? 2.485 5.761 -10.008 1.00 94.44 95 LEU A O 1
ATOM 692 N N . LEU A 1 96 ? 0.708 5.697 -8.609 1.00 92.88 96 LEU A N 1
ATOM 693 C CA . LEU A 1 96 ? 0.040 6.940 -9.000 1.00 92.88 96 LEU A CA 1
ATOM 694 C C . LEU A 1 96 ? 0.425 8.135 -8.105 1.00 92.88 96 LEU A C 1
ATOM 696 O O . LEU A 1 96 ? -0.189 9.195 -8.201 1.00 92.88 96 LEU A O 1
ATOM 700 N N . SER A 1 97 ? 1.438 7.972 -7.250 1.00 88.56 97 SER A N 1
ATOM 701 C CA . SER A 1 97 ? 1.923 8.982 -6.301 1.00 88.56 97 SER A CA 1
ATOM 702 C C . SER A 1 97 ? 3.339 9.449 -6.677 1.00 88.56 97 SER A C 1
ATOM 704 O O . SER A 1 97 ? 4.305 9.039 -6.028 1.00 88.56 97 SER A O 1
ATOM 706 N N . PRO A 1 98 ? 3.515 10.266 -7.734 1.00 82.00 98 PRO A N 1
ATOM 707 C CA . PRO A 1 98 ? 4.844 10.621 -8.241 1.00 82.00 98 PRO A CA 1
ATOM 708 C C . PRO A 1 98 ? 5.670 11.477 -7.277 1.00 82.00 98 PRO A C 1
ATOM 710 O O . PRO A 1 98 ? 6.889 11.334 -7.240 1.00 82.00 98 PRO A O 1
ATOM 713 N N . ASP A 1 99 ? 5.009 12.312 -6.473 1.00 82.44 99 ASP A N 1
ATOM 714 C CA . ASP A 1 99 ? 5.658 13.222 -5.521 1.00 82.44 99 ASP A CA 1
ATOM 715 C C . ASP A 1 99 ? 5.842 12.607 -4.124 1.00 82.44 99 ASP A C 1
ATOM 717 O O . ASP A 1 99 ? 6.360 13.254 -3.210 1.00 82.44 99 ASP A O 1
ATOM 721 N N . ALA A 1 100 ? 5.398 11.361 -3.925 1.00 82.12 100 ALA A N 1
ATOM 722 C CA . ALA A 1 100 ? 5.569 10.691 -2.645 1.00 82.12 100 ALA A CA 1
ATOM 723 C C . ALA A 1 100 ? 7.060 10.396 -2.386 1.00 82.12 100 ALA A C 1
ATOM 725 O O . ALA A 1 100 ? 7.787 10.030 -3.315 1.00 82.12 100 ALA A O 1
ATOM 726 N N . PRO A 1 101 ? 7.523 10.489 -1.122 1.00 78.38 101 PRO A N 1
ATOM 727 C CA . PRO A 1 101 ? 8.867 10.059 -0.739 1.00 78.38 101 PRO A CA 1
ATOM 728 C C . PRO A 1 101 ? 9.170 8.644 -1.239 1.00 78.38 101 PRO A C 1
ATOM 730 O O . PRO A 1 101 ? 8.263 7.814 -1.299 1.00 78.38 101 PRO A O 1
ATOM 733 N N . ALA A 1 102 ? 10.427 8.347 -1.576 1.00 73.31 102 ALA A N 1
ATOM 734 C CA . ALA A 1 102 ? 10.808 7.107 -2.264 1.00 73.31 102 ALA A CA 1
ATOM 735 C C . ALA A 1 102 ? 10.309 5.824 -1.568 1.00 73.31 102 ALA A C 1
ATOM 737 O O . ALA A 1 102 ? 9.963 4.851 -2.238 1.00 73.31 102 ALA A O 1
ATOM 738 N N . GLU A 1 103 ? 10.229 5.825 -0.238 1.00 72.56 103 GLU A N 1
ATOM 739 C CA . GLU A 1 103 ? 9.732 4.710 0.566 1.00 72.56 103 GLU A CA 1
ATOM 740 C C . GLU A 1 103 ? 8.203 4.523 0.504 1.00 72.56 103 GLU A C 1
ATOM 742 O O . GLU A 1 103 ? 7.721 3.402 0.662 1.00 72.56 103 GLU A O 1
ATOM 747 N N . HIS A 1 104 ? 7.445 5.585 0.217 1.00 74.00 104 HIS A N 1
ATOM 748 C CA . HIS A 1 104 ? 5.982 5.578 0.076 1.00 74.00 104 HIS A CA 1
ATOM 749 C C . HIS A 1 104 ? 5.517 5.612 -1.389 1.00 74.00 104 HIS A C 1
ATOM 751 O O . HIS A 1 104 ? 4.377 5.258 -1.684 1.00 74.00 104 HIS A O 1
ATOM 757 N N . GLY A 1 105 ? 6.389 6.033 -2.303 1.00 83.19 105 GLY A N 1
ATOM 758 C CA . GLY A 1 105 ? 6.120 6.183 -3.726 1.00 83.19 105 GLY A CA 1
ATOM 759 C C . GLY A 1 105 ? 6.519 4.967 -4.555 1.00 83.19 105 GLY A C 1
ATOM 760 O O . GLY A 1 105 ? 6.948 3.924 -4.056 1.00 83.19 105 GLY A O 1
ATOM 761 N N . ARG A 1 106 ? 6.384 5.119 -5.870 1.00 89.75 106 ARG A N 1
ATOM 762 C CA . ARG A 1 106 ? 6.636 4.070 -6.869 1.00 89.75 106 ARG A CA 1
ATOM 763 C C . ARG A 1 106 ? 8.071 3.550 -6.924 1.00 89.75 106 ARG A C 1
ATOM 765 O O . ARG A 1 106 ? 8.283 2.414 -7.347 1.00 89.75 106 ARG A O 1
ATOM 772 N N . GLU A 1 107 ? 9.047 4.353 -6.500 1.00 88.44 107 GLU A N 1
ATOM 773 C CA . GLU A 1 107 ? 10.472 3.994 -6.543 1.00 88.44 107 GLU A CA 1
ATOM 774 C C . GLU A 1 107 ? 10.777 2.721 -5.760 1.00 88.44 107 GLU A C 1
ATOM 776 O O . GLU A 1 107 ? 11.619 1.926 -6.168 1.00 88.44 107 GLU A O 1
ATOM 781 N N . ARG A 1 108 ? 10.035 2.435 -4.690 1.00 90.19 108 ARG A N 1
ATOM 782 C CA . ARG A 1 108 ? 10.233 1.188 -3.946 1.00 90.19 108 ARG A CA 1
ATOM 783 C C . ARG A 1 108 ? 9.955 -0.078 -4.763 1.00 90.19 108 ARG A C 1
ATOM 785 O O . ARG A 1 108 ? 10.468 -1.142 -4.422 1.00 90.19 108 ARG A O 1
ATOM 792 N N . TRP A 1 109 ? 9.144 0.029 -5.817 1.00 93.44 109 TRP A N 1
ATOM 793 C CA . TRP A 1 109 ? 8.800 -1.081 -6.704 1.00 93.44 109 TRP A CA 1
ATOM 794 C C . TRP A 1 109 ? 9.728 -1.162 -7.915 1.00 93.44 109 TRP A C 1
ATOM 796 O O . TRP A 1 109 ? 10.073 -2.261 -8.342 1.00 93.44 109 TRP A O 1
ATOM 806 N N . PHE A 1 110 ? 10.160 -0.017 -8.449 1.00 90.94 110 PHE A N 1
ATOM 807 C CA . PHE A 1 110 ? 11.054 0.039 -9.611 1.00 90.94 110 PHE A CA 1
ATOM 808 C C . PHE A 1 110 ? 12.544 -0.058 -9.251 1.00 90.94 110 PHE A C 1
ATOM 810 O O . PHE A 1 110 ? 13.318 -0.615 -10.025 1.00 90.94 110 PHE A O 1
ATOM 817 N N . GLY A 1 111 ? 12.952 0.451 -8.088 1.00 88.50 111 GLY A N 1
ATOM 818 C CA . GLY A 1 111 ? 14.353 0.599 -7.683 1.00 88.50 111 GLY A CA 1
ATOM 819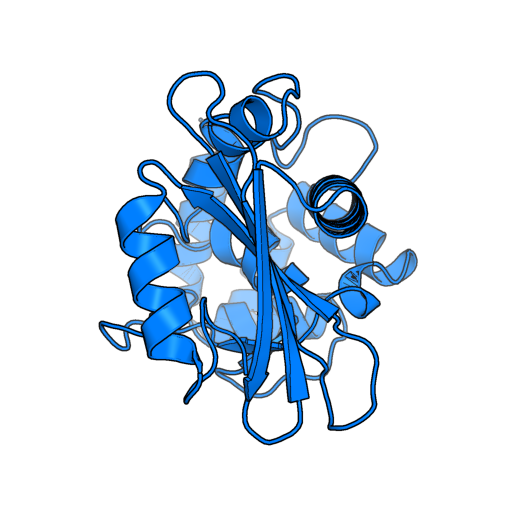 C C . GLY A 1 111 ? 15.007 -0.656 -7.098 1.00 88.50 111 GLY A C 1
ATOM 820 O O . GLY A 1 111 ? 16.175 -0.615 -6.723 1.00 88.50 111 GLY A O 1
ATOM 821 N N . GLY A 1 112 ? 14.274 -1.765 -6.966 1.00 91.75 112 GLY A N 1
ATOM 822 C CA . GLY A 1 112 ? 14.799 -3.075 -6.552 1.00 91.75 112 GLY A CA 1
ATOM 823 C C . GLY A 1 112 ? 15.289 -3.198 -5.103 1.00 91.75 112 GLY A C 1
ATOM 824 O O . GLY A 1 112 ? 15.451 -4.317 -4.626 1.00 91.75 112 GLY A O 1
ATOM 825 N N . ALA A 1 113 ? 15.460 -2.098 -4.361 1.00 92.94 113 ALA A N 1
ATOM 826 C CA . ALA A 1 113 ? 15.975 -2.106 -2.987 1.00 92.94 113 ALA A CA 1
ATOM 827 C C . ALA A 1 113 ? 15.177 -3.028 -2.049 1.00 92.94 113 ALA A C 1
ATOM 829 O O . ALA A 1 113 ? 15.763 -3.805 -1.297 1.00 92.94 113 ALA A O 1
ATOM 830 N N . LEU A 1 114 ? 13.842 -2.995 -2.137 1.00 95.50 114 LEU A N 1
ATOM 831 C CA . LEU A 1 114 ? 12.975 -3.867 -1.346 1.00 95.50 114 LEU A CA 1
ATOM 832 C C . LEU A 1 114 ? 13.142 -5.349 -1.722 1.00 95.50 114 LEU A C 1
ATOM 834 O O . LEU A 1 114 ? 13.179 -6.203 -0.841 1.00 95.50 114 LEU A O 1
ATOM 838 N N . ALA A 1 115 ? 13.250 -5.658 -3.017 1.00 95.94 115 ALA A N 1
ATOM 839 C CA . ALA A 1 115 ? 13.449 -7.028 -3.484 1.00 95.94 115 ALA A CA 1
ATOM 840 C C . ALA A 1 115 ? 14.807 -7.575 -3.023 1.00 95.94 115 ALA A C 1
ATOM 842 O O . ALA A 1 115 ? 14.861 -8.644 -2.418 1.00 95.94 115 ALA A O 1
ATOM 843 N N . THR A 1 116 ? 15.872 -6.789 -3.195 1.00 95.38 116 THR A N 1
ATOM 844 C CA . THR A 1 116 ? 17.217 -7.098 -2.698 1.00 95.38 116 THR A CA 1
ATOM 845 C C . THR A 1 116 ? 17.203 -7.345 -1.192 1.00 95.38 116 THR A C 1
ATOM 847 O O . THR A 1 116 ? 17.721 -8.357 -0.733 1.00 95.38 116 THR A O 1
ATOM 850 N N . ALA A 1 117 ? 16.547 -6.487 -0.408 1.00 95.88 117 ALA A N 1
ATOM 851 C CA . ALA A 1 117 ? 16.452 -6.658 1.039 1.00 95.88 117 ALA A CA 1
ATOM 852 C C . ALA A 1 117 ? 15.740 -7.956 1.472 1.00 95.88 117 ALA A C 1
ATOM 854 O O . ALA A 1 117 ? 16.009 -8.485 2.550 1.00 95.88 117 ALA A O 1
ATOM 855 N N . LEU A 1 118 ? 14.847 -8.479 0.629 1.00 96.38 118 LEU A N 1
ATOM 856 C CA . LEU A 1 118 ? 14.161 -9.760 0.813 1.00 96.38 118 LEU A CA 1
ATOM 857 C C . LEU A 1 118 ? 14.947 -10.955 0.241 1.00 96.38 118 LEU A C 1
ATOM 859 O O . LEU A 1 118 ? 14.455 -12.081 0.298 1.00 96.38 118 LEU A O 1
ATOM 863 N N . GLY A 1 119 ? 16.146 -10.734 -0.308 1.00 94.88 119 GLY A N 1
ATOM 864 C CA . GLY A 1 119 ? 16.954 -11.764 -0.965 1.00 94.88 119 GLY A CA 1
ATOM 865 C C . GLY A 1 119 ? 16.381 -12.233 -2.307 1.00 94.88 119 GLY A C 1
ATOM 866 O O . GLY A 1 119 ? 16.640 -13.361 -2.723 1.00 94.88 119 GLY A O 1
ATOM 867 N N . LEU A 1 120 ? 15.568 -11.401 -2.961 1.00 95.75 120 LEU A N 1
ATOM 868 C CA . LEU A 1 120 ? 14.948 -11.674 -4.257 1.00 95.75 120 LEU A CA 1
ATOM 869 C C . LEU A 1 120 ? 15.709 -10.974 -5.389 1.00 95.75 120 LEU A C 1
ATOM 871 O O . LEU A 1 120 ? 16.487 -10.048 -5.159 1.00 95.75 120 LEU A O 1
ATOM 875 N N . ASP A 1 121 ? 15.437 -11.391 -6.628 1.00 94.50 121 ASP A N 1
ATOM 876 C CA . ASP A 1 121 ? 15.903 -10.671 -7.816 1.00 94.50 121 ASP A CA 1
ATOM 877 C C . ASP A 1 121 ? 15.426 -9.201 -7.785 1.00 94.50 121 ASP A C 1
ATOM 879 O O . ASP A 1 121 ? 14.253 -8.968 -7.473 1.00 94.50 121 ASP A O 1
ATOM 883 N N . PRO A 1 122 ? 16.267 -8.202 -8.126 1.00 92.69 122 PRO A N 1
ATOM 884 C CA . PRO A 1 122 ? 15.886 -6.787 -8.070 1.00 92.69 122 PRO A CA 1
ATOM 885 C C . PRO A 1 122 ? 14.620 -6.432 -8.868 1.00 92.69 122 PRO A C 1
ATOM 887 O O . PRO A 1 122 ? 13.914 -5.490 -8.510 1.00 92.69 122 PRO A O 1
ATOM 890 N N . GLY A 1 123 ? 14.295 -7.186 -9.922 1.00 93.50 123 GLY A N 1
ATOM 891 C CA . GLY A 1 123 ? 13.087 -7.017 -10.730 1.00 93.50 123 GLY A CA 1
ATOM 892 C C . GLY A 1 123 ? 11.842 -7.723 -10.182 1.00 93.50 123 GLY A C 1
ATOM 893 O O . GLY A 1 123 ? 10.773 -7.606 -10.783 1.00 93.50 123 GLY A O 1
ATOM 894 N N . ALA A 1 124 ? 11.924 -8.431 -9.049 1.00 95.38 124 ALA A N 1
ATOM 895 C CA . ALA A 1 124 ? 10.832 -9.257 -8.523 1.00 95.38 124 ALA A CA 1
ATOM 896 C C . ALA A 1 124 ? 9.543 -8.470 -8.224 1.00 95.38 124 ALA A C 1
ATOM 898 O O . ALA A 1 124 ? 8.449 -9.036 -8.277 1.00 95.38 124 ALA A O 1
ATOM 899 N N . PHE A 1 125 ? 9.645 -7.167 -7.947 1.00 96.12 125 PHE A N 1
ATOM 900 C CA . PHE A 1 125 ? 8.493 -6.284 -7.729 1.00 96.12 125 PHE A CA 1
ATOM 901 C C . PHE A 1 125 ? 8.259 -5.272 -8.850 1.00 96.12 125 PHE A C 1
ATOM 903 O O . PHE A 1 125 ? 7.460 -4.355 -8.677 1.00 96.12 125 PHE A O 1
ATOM 910 N N . ALA A 1 126 ? 8.863 -5.457 -10.026 1.00 93.38 126 ALA A N 1
ATOM 911 C CA . ALA A 1 126 ? 8.488 -4.665 -11.189 1.00 93.38 126 ALA A CA 1
ATOM 912 C C . ALA A 1 126 ? 6.970 -4.842 -11.442 1.00 93.38 126 ALA A C 1
ATOM 914 O O . ALA A 1 126 ? 6.523 -5.986 -11.586 1.00 93.38 126 ALA A O 1
ATOM 915 N N . PRO A 1 127 ? 6.152 -3.767 -11.4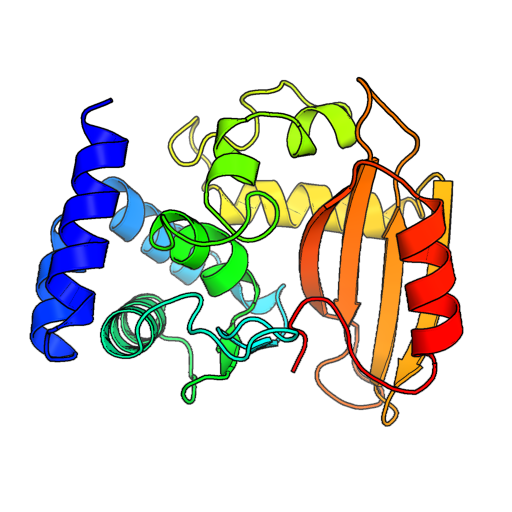68 1.00 90.81 127 PRO A N 1
ATOM 916 C CA . PRO A 1 127 ? 4.693 -3.882 -11.349 1.00 90.81 127 PRO A CA 1
ATOM 917 C C . PRO A 1 127 ? 4.019 -4.764 -12.407 1.00 90.81 127 PRO A C 1
ATOM 919 O O . PRO A 1 127 ? 3.055 -5.468 -12.113 1.00 90.81 127 PRO A O 1
ATOM 922 N N . TRP A 1 128 ? 4.588 -4.777 -13.612 1.00 89.56 128 TRP A N 1
ATOM 923 C CA . TRP A 1 128 ? 4.037 -5.428 -14.807 1.00 89.56 128 TRP A CA 1
ATOM 924 C C . TRP A 1 128 ? 4.821 -6.678 -15.224 1.00 89.56 128 TRP A C 1
ATOM 926 O O . TRP A 1 128 ? 4.688 -7.149 -16.351 1.00 89.56 128 TRP A O 1
ATOM 936 N N . ALA A 1 129 ? 5.721 -7.163 -14.366 1.00 87.00 129 ALA A N 1
ATOM 937 C CA . ALA A 1 129 ? 6.566 -8.304 -14.684 1.00 87.00 129 ALA A CA 1
ATOM 938 C C . ALA A 1 129 ? 5.897 -9.633 -14.314 1.00 87.00 129 ALA A C 1
ATOM 940 O O . ALA A 1 129 ? 5.368 -9.795 -13.211 1.00 87.00 129 ALA A O 1
ATOM 941 N N . GLY A 1 130 ? 6.023 -10.604 -15.220 1.00 86.56 130 GLY A N 1
ATOM 942 C CA . GLY A 1 130 ? 5.550 -11.973 -15.029 1.00 86.56 130 GLY A CA 1
ATOM 943 C C . GLY A 1 130 ? 4.027 -12.114 -15.058 1.00 86.56 130 GLY A C 1
ATOM 944 O O . GLY A 1 130 ? 3.299 -11.186 -15.387 1.00 86.56 130 GLY A O 1
ATOM 945 N N . GLU A 1 131 ? 3.554 -13.310 -14.712 1.00 88.62 131 GLU A N 1
ATOM 946 C CA . GLU A 1 131 ? 2.132 -13.683 -14.793 1.00 88.62 131 GLU A CA 1
ATOM 947 C C . GLU A 1 131 ? 1.322 -13.294 -13.549 1.00 88.62 131 GLU A C 1
ATOM 949 O O . GLU A 1 131 ? 0.095 -13.276 -13.571 1.00 88.62 131 GLU A O 1
ATOM 954 N N . ARG A 1 132 ? 2.004 -13.006 -12.436 1.00 95.25 132 ARG A N 1
ATOM 955 C CA . ARG A 1 132 ? 1.353 -12.610 -11.179 1.00 95.25 132 ARG A CA 1
ATOM 956 C C . ARG A 1 132 ? 1.215 -11.095 -11.105 1.00 95.25 132 ARG A C 1
ATOM 958 O O . ARG A 1 132 ? 1.927 -10.365 -11.789 1.00 95.25 132 ARG A O 1
ATOM 965 N N . THR A 1 133 ? 0.367 -10.607 -10.212 1.00 97.81 133 THR A N 1
ATOM 966 C CA . THR A 1 133 ? 0.270 -9.174 -9.924 1.00 97.81 133 THR A CA 1
ATOM 967 C C . THR A 1 133 ? 1.343 -8.726 -8.929 1.00 97.81 133 THR A C 1
ATOM 969 O O . THR A 1 133 ? 1.879 -9.531 -8.156 1.00 97.81 133 THR A O 1
ATOM 972 N N . LEU A 1 134 ? 1.643 -7.423 -8.915 1.00 97.62 134 LEU A N 1
ATOM 973 C CA . LEU A 1 134 ? 2.506 -6.809 -7.904 1.00 97.62 134 LEU A CA 1
ATOM 974 C C . LEU A 1 134 ? 2.019 -7.108 -6.482 1.00 97.62 134 LEU A C 1
ATOM 976 O O . LEU A 1 134 ? 2.809 -7.538 -5.640 1.00 97.62 134 LEU A O 1
ATOM 980 N N . LEU A 1 135 ? 0.723 -6.911 -6.221 1.00 98.38 135 LEU A N 1
ATOM 981 C CA . LEU A 1 135 ? 0.145 -7.123 -4.899 1.00 98.38 135 LEU A CA 1
ATOM 982 C C . LEU A 1 135 ? 0.279 -8.571 -4.451 1.00 98.38 135 LEU A C 1
ATOM 984 O O . LEU A 1 135 ? 0.703 -8.806 -3.322 1.00 98.38 135 LEU A O 1
ATOM 988 N N . SER A 1 136 ? -0.011 -9.539 -5.318 1.00 98.25 136 SER A N 1
ATOM 989 C CA . SER A 1 136 ? 0.145 -10.959 -4.996 1.00 98.25 136 SER A CA 1
ATOM 990 C C . SER A 1 136 ? 1.586 -11.291 -4.583 1.00 98.25 136 SER A C 1
ATOM 992 O O . SER A 1 136 ? 1.805 -11.867 -3.513 1.00 98.25 136 SER A O 1
ATOM 994 N N . ARG A 1 137 ? 2.581 -10.830 -5.359 1.00 98.31 137 ARG A N 1
ATOM 995 C CA . ARG A 1 137 ? 4.008 -11.032 -5.044 1.00 98.31 137 ARG A CA 1
ATOM 996 C C . ARG A 1 137 ? 4.415 -10.364 -3.731 1.00 98.31 137 ARG A C 1
ATOM 998 O O . ARG A 1 137 ? 5.063 -10.997 -2.899 1.00 98.31 137 ARG A O 1
ATOM 1005 N N . ALA A 1 138 ? 4.036 -9.102 -3.532 1.00 98.06 138 ALA A N 1
ATOM 1006 C CA . ALA A 1 138 ? 4.358 -8.354 -2.316 1.00 98.06 138 ALA A CA 1
ATOM 1007 C C . ALA A 1 138 ? 3.706 -8.985 -1.075 1.00 98.06 138 ALA A C 1
ATOM 1009 O O . ALA A 1 138 ? 4.334 -9.094 -0.023 1.00 98.06 138 ALA A O 1
ATOM 1010 N N . THR A 1 139 ? 2.466 -9.457 -1.212 1.00 98.62 139 THR A N 1
ATOM 1011 C CA . THR A 1 139 ? 1.727 -10.134 -0.141 1.00 98.62 139 THR A CA 1
ATOM 1012 C C . THR A 1 139 ? 2.412 -11.428 0.277 1.00 98.62 139 THR A C 1
ATOM 1014 O O . THR A 1 139 ? 2.554 -11.691 1.472 1.00 98.62 139 THR A O 1
ATOM 1017 N N . GLU A 1 140 ? 2.842 -12.245 -0.684 1.00 98.25 140 GLU A N 1
ATOM 1018 C CA . GLU A 1 140 ? 3.571 -13.480 -0.401 1.00 98.25 140 GLU A CA 1
ATOM 1019 C C . GLU A 1 140 ? 4.889 -13.194 0.326 1.00 98.25 140 GLU A C 1
ATOM 1021 O O . GLU A 1 140 ? 5.126 -13.758 1.394 1.00 98.25 140 GLU A O 1
ATOM 1026 N N . ALA A 1 141 ? 5.701 -12.269 -0.192 1.00 98.19 141 ALA A N 1
ATOM 1027 C CA . ALA A 1 141 ? 6.987 -11.929 0.409 1.00 98.19 141 ALA A CA 1
ATOM 1028 C C . ALA A 1 141 ? 6.837 -11.389 1.842 1.00 98.19 141 ALA A C 1
ATOM 1030 O O . ALA A 1 141 ? 7.546 -11.819 2.751 1.00 98.19 141 ALA A O 1
ATOM 1031 N N . ALA A 1 142 ? 5.866 -10.502 2.073 1.00 98.12 142 ALA A N 1
ATOM 1032 C CA . ALA A 1 142 ? 5.569 -9.992 3.407 1.00 98.12 142 ALA A CA 1
ATOM 1033 C C . ALA A 1 142 ? 5.061 -11.090 4.353 1.00 98.12 142 ALA A C 1
ATOM 1035 O O . ALA A 1 142 ? 5.434 -11.111 5.524 1.00 98.12 142 ALA A O 1
ATOM 1036 N N . THR A 1 143 ? 4.245 -12.025 3.858 1.00 97.44 143 THR A N 1
ATOM 1037 C CA . THR A 1 143 ? 3.760 -13.165 4.653 1.00 97.44 143 THR A CA 1
ATOM 1038 C C . THR A 1 143 ? 4.920 -14.061 5.085 1.00 97.44 143 THR A C 1
ATOM 1040 O O . THR A 1 143 ? 4.995 -14.441 6.252 1.00 97.44 143 THR A O 1
ATOM 1043 N N . VAL A 1 144 ? 5.849 -14.356 4.172 1.00 97.69 144 VAL A N 1
ATOM 1044 C CA . VAL A 1 144 ? 7.063 -15.137 4.457 1.00 97.69 144 VAL A CA 1
ATOM 1045 C C . VAL A 1 144 ? 7.940 -14.419 5.483 1.00 97.69 144 VAL A C 1
ATOM 1047 O O . VAL A 1 144 ? 8.373 -15.043 6.451 1.00 97.69 144 VAL A O 1
ATOM 1050 N N . LEU A 1 145 ? 8.153 -13.109 5.324 1.00 97.69 145 LEU A N 1
ATOM 1051 C CA . LEU A 1 145 ? 8.937 -12.312 6.269 1.00 97.69 145 LEU A CA 1
ATOM 1052 C C . LEU A 1 145 ? 8.300 -12.294 7.663 1.00 97.69 145 LEU A C 1
ATOM 1054 O O . LEU A 1 145 ? 8.970 -12.551 8.663 1.00 97.69 145 LEU A O 1
ATOM 1058 N N . LEU A 1 146 ? 6.991 -12.047 7.742 1.00 96.81 146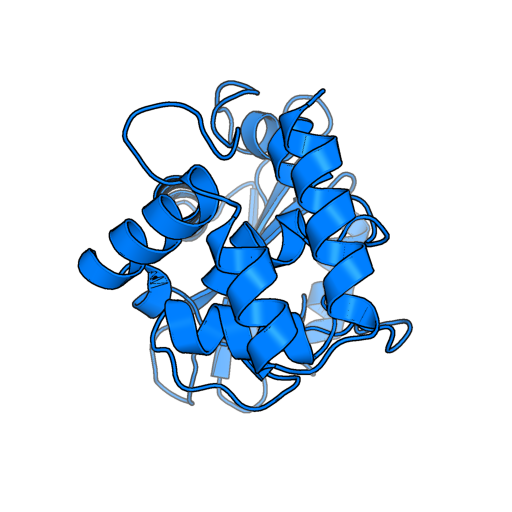 LEU A N 1
ATOM 1059 C CA . LEU A 1 146 ? 6.271 -12.116 9.008 1.00 96.81 146 LEU A CA 1
ATOM 1060 C C . LEU A 1 146 ? 6.378 -13.521 9.609 1.00 96.81 146 LEU A C 1
ATOM 1062 O O . LEU A 1 146 ? 6.567 -13.642 10.808 1.00 96.81 146 LEU A O 1
ATOM 1066 N N . ALA A 1 147 ? 6.305 -14.596 8.828 1.00 95.62 147 ALA A N 1
ATOM 1067 C CA . ALA A 1 147 ? 6.431 -15.951 9.364 1.00 95.62 147 ALA A CA 1
ATOM 1068 C C . ALA A 1 147 ? 7.843 -16.268 9.896 1.00 95.62 147 ALA A C 1
ATOM 1070 O O . ALA A 1 147 ? 7.951 -16.930 10.927 1.00 95.62 147 ALA A O 1
ATOM 1071 N N . SER A 1 148 ? 8.904 -15.786 9.240 1.00 93.94 148 SER A N 1
ATOM 1072 C CA . SER A 1 148 ? 10.293 -16.091 9.618 1.00 93.94 148 SER A CA 1
ATOM 1073 C C . SER A 1 148 ? 10.773 -15.341 10.862 1.00 93.94 148 SER A C 1
ATOM 1075 O O . SER A 1 148 ? 11.645 -15.832 11.572 1.00 93.94 148 SER A O 1
ATOM 1077 N N . GLY A 1 149 ? 10.216 -14.155 11.126 1.00 87.81 149 GLY A N 1
ATOM 1078 C CA . GLY A 1 149 ? 10.622 -13.295 12.239 1.00 87.81 149 GLY A CA 1
ATOM 1079 C C . GLY A 1 149 ? 11.871 -12.440 11.980 1.00 87.81 149 GLY A C 1
ATOM 1080 O O . GLY A 1 149 ? 12.175 -11.575 12.803 1.00 87.81 149 GLY A O 1
ATOM 1081 N N . GLY A 1 150 ? 12.532 -12.609 10.828 1.00 91.12 150 GLY A N 1
ATOM 1082 C CA . GLY A 1 150 ? 13.637 -11.758 10.375 1.00 91.12 150 GLY A CA 1
ATOM 1083 C C . GLY A 1 150 ? 14.833 -11.666 11.339 1.00 91.12 150 GLY A C 1
ATOM 1084 O O . GLY A 1 150 ? 15.040 -12.534 12.181 1.00 91.12 150 GLY A O 1
ATOM 1085 N N . GLU A 1 151 ? 15.625 -10.598 11.200 1.00 93.19 151 GLU A N 1
ATOM 1086 C CA . GLU A 1 151 ? 16.683 -10.219 12.157 1.00 93.19 151 GLU A CA 1
ATOM 1087 C C . GLU A 1 151 ? 16.068 -9.693 13.459 1.00 93.19 151 GLU A C 1
ATOM 1089 O O . GLU A 1 151 ? 16.585 -9.909 14.553 1.00 93.19 151 GLU A O 1
ATOM 1094 N N . PHE A 1 152 ? 14.965 -8.958 13.332 1.00 93.81 152 PHE A N 1
ATOM 1095 C CA . PHE A 1 152 ? 14.290 -8.318 14.445 1.00 93.81 152 PHE A CA 1
ATOM 1096 C C . PHE A 1 152 ? 12.782 -8.463 14.290 1.00 93.81 152 PHE A C 1
ATOM 1098 O O . PHE A 1 152 ? 12.222 -8.171 13.234 1.00 93.81 152 PHE A O 1
ATOM 1105 N N . SER A 1 153 ? 12.135 -8.869 15.379 1.00 94.50 153 SER A N 1
ATOM 1106 C CA . SER A 1 153 ? 10.686 -8.982 15.502 1.00 94.50 153 SER A CA 1
ATOM 1107 C C . SER A 1 153 ? 10.212 -8.174 16.696 1.00 94.50 153 SER A C 1
ATOM 1109 O O . SER A 1 153 ? 10.776 -8.274 17.784 1.00 94.50 153 SER A O 1
ATOM 1111 N N . TRP A 1 154 ? 9.126 -7.441 16.503 1.00 94.25 154 TRP A N 1
ATOM 1112 C CA . TRP A 1 154 ? 8.503 -6.639 17.541 1.00 94.25 154 TRP A CA 1
ATOM 1113 C C . TRP A 1 154 ? 6.997 -6.861 17.570 1.00 94.25 154 TRP A C 1
ATOM 1115 O O . TRP A 1 154 ? 6.355 -7.006 16.524 1.00 94.25 154 TRP A O 1
ATOM 1125 N N . TYR A 1 155 ? 6.448 -6.879 18.782 1.00 93.56 155 TYR A N 1
ATOM 1126 C CA . TYR A 1 155 ? 5.035 -7.104 19.053 1.00 93.56 155 TYR A CA 1
ATOM 1127 C C . TYR A 1 155 ? 4.557 -6.125 20.114 1.00 93.56 155 TYR A C 1
ATOM 1129 O O . TYR A 1 155 ? 5.197 -5.978 21.155 1.00 93.56 155 TYR A O 1
ATOM 1137 N N . ALA A 1 156 ? 3.392 -5.531 19.887 1.00 93.25 156 ALA A N 1
ATOM 1138 C CA . ALA A 1 156 ? 2.710 -4.734 20.897 1.00 93.25 156 ALA A CA 1
ATOM 1139 C C . ALA A 1 156 ? 1.198 -4.769 20.705 1.00 93.25 156 ALA A C 1
ATOM 1141 O O . ALA A 1 156 ? 0.694 -5.108 19.630 1.00 93.25 156 ALA A O 1
ATOM 1142 N N . LEU A 1 157 ? 0.481 -4.366 21.750 1.00 93.56 157 LEU A N 1
ATOM 1143 C CA . LEU A 1 157 ? -0.925 -4.000 21.663 1.00 93.56 157 LEU A CA 1
ATOM 1144 C C . LEU A 1 157 ? -1.021 -2.482 21.559 1.00 93.56 157 LEU A C 1
ATOM 1146 O O . LEU A 1 157 ? -0.526 -1.778 22.433 1.00 93.56 157 LEU A O 1
ATOM 1150 N N . VAL A 1 158 ? -1.686 -2.000 20.516 1.00 91.69 158 VAL A N 1
ATOM 1151 C CA . VAL A 1 158 ? -2.020 -0.583 20.346 1.00 91.69 158 VAL A CA 1
ATOM 1152 C C . VAL A 1 158 ? -3.534 -0.501 20.246 1.00 91.69 158 VAL A C 1
ATOM 1154 O O . VAL A 1 158 ? -4.121 -1.165 19.397 1.00 91.69 158 VAL A O 1
ATOM 1157 N N . ASP A 1 159 ? -4.177 0.225 21.159 1.00 90.56 159 ASP A N 1
ATOM 1158 C CA . ASP A 1 159 ? -5.644 0.299 21.259 1.00 90.56 159 ASP A CA 1
ATOM 1159 C C . ASP A 1 159 ? -6.324 -1.088 21.317 1.00 90.56 159 ASP A C 1
ATOM 1161 O O . ASP A 1 159 ? -7.375 -1.333 20.729 1.00 90.56 159 ASP A O 1
ATOM 1165 N N . GLY A 1 160 ? -5.676 -2.051 21.987 1.00 93.00 160 GLY A N 1
ATOM 1166 C CA . GLY A 1 160 ? -6.136 -3.444 22.084 1.00 93.00 160 GLY A CA 1
ATOM 1167 C C . GLY A 1 160 ? -5.956 -4.279 20.807 1.00 93.00 160 GLY A C 1
ATOM 1168 O O . GLY A 1 160 ? -6.222 -5.483 20.822 1.00 93.00 160 GLY A O 1
ATOM 1169 N N . ARG A 1 161 ? -5.469 -3.686 19.713 1.00 95.50 161 ARG A N 1
ATOM 1170 C CA . ARG A 1 161 ? -5.169 -4.365 18.448 1.00 95.50 161 ARG A CA 1
ATOM 1171 C C . ARG A 1 161 ? -3.747 -4.915 18.486 1.00 95.50 161 ARG A C 1
ATOM 1173 O O . ARG A 1 161 ? -2.794 -4.193 18.777 1.00 95.50 161 ARG A O 1
ATOM 1180 N N . ALA A 1 162 ? -3.592 -6.200 18.173 1.00 96.12 162 ALA A N 1
ATOM 1181 C CA . ALA A 1 162 ? -2.275 -6.816 18.050 1.00 96.12 162 ALA A CA 1
ATOM 1182 C C . ALA A 1 162 ? -1.522 -6.236 16.849 1.00 96.12 162 ALA A C 1
ATOM 1184 O O . ALA A 1 162 ? -2.034 -6.220 15.730 1.00 96.12 162 ALA A O 1
ATOM 1185 N N . THR A 1 163 ? -0.295 -5.788 17.084 1.00 95.69 163 THR A N 1
ATOM 1186 C CA . THR A 1 163 ? 0.615 -5.279 16.059 1.00 95.69 163 THR A CA 1
ATOM 1187 C C . THR A 1 163 ? 1.853 -6.159 15.980 1.00 95.69 163 THR A C 1
ATOM 1189 O O . THR A 1 163 ? 2.287 -6.741 16.980 1.00 95.69 163 THR A O 1
ATOM 1192 N N . ARG A 1 164 ? 2.414 -6.275 14.777 1.00 95.94 164 ARG A N 1
ATOM 1193 C CA . ARG A 1 164 ? 3.641 -7.025 14.522 1.00 95.94 164 ARG A CA 1
ATOM 1194 C C . ARG A 1 164 ? 4.487 -6.301 13.491 1.00 95.94 164 ARG A C 1
ATOM 1196 O O . ARG A 1 164 ? 3.995 -6.006 12.405 1.00 95.94 164 ARG A O 1
ATOM 1203 N N . ALA A 1 165 ? 5.752 -6.073 13.812 1.00 96.12 165 ALA A N 1
ATOM 1204 C CA . ALA A 1 165 ? 6.750 -5.558 12.883 1.00 96.12 165 ALA A CA 1
ATOM 1205 C C . ALA A 1 165 ? 7.907 -6.553 12.765 1.00 96.12 165 ALA A C 1
ATOM 1207 O O . ALA A 1 165 ? 8.331 -7.126 13.769 1.00 96.12 165 ALA A O 1
ATOM 1208 N N . VAL A 1 166 ? 8.411 -6.760 11.551 1.00 97.31 166 VAL A N 1
ATOM 1209 C CA . VAL A 1 166 ? 9.572 -7.616 11.288 1.00 97.31 166 VAL A CA 1
ATOM 1210 C C . VAL A 1 166 ? 10.528 -6.912 10.337 1.00 97.31 166 VAL A C 1
ATOM 1212 O O . VAL A 1 166 ? 10.097 -6.408 9.302 1.00 97.31 166 VAL A O 1
ATOM 1215 N N . LEU A 1 167 ? 11.817 -6.914 10.678 1.00 97.00 167 LEU A N 1
ATOM 1216 C CA . LEU A 1 167 ? 12.912 -6.433 9.837 1.00 97.00 167 LEU A CA 1
ATOM 1217 C C . LEU A 1 167 ? 13.788 -7.602 9.385 1.00 97.00 167 LEU A C 1
ATOM 1219 O O . LEU A 1 167 ? 14.157 -8.448 10.200 1.00 97.00 167 LEU A O 1
ATOM 1223 N N . THR A 1 168 ? 14.172 -7.631 8.111 1.00 97.06 168 THR A N 1
ATOM 1224 C CA . THR A 1 168 ? 15.218 -8.545 7.624 1.00 97.06 168 THR A CA 1
ATOM 1225 C C . THR A 1 168 ? 16.606 -8.132 8.110 1.00 97.06 168 THR A C 1
ATOM 1227 O O . THR A 1 168 ? 16.818 -7.003 8.559 1.00 97.06 168 THR A O 1
ATOM 1230 N N . HIS A 1 169 ? 17.568 -9.042 7.933 1.00 93.94 169 HIS A N 1
ATOM 1231 C CA . HIS A 1 169 ? 18.980 -8.677 7.895 1.00 93.94 169 HIS A CA 1
ATOM 1232 C C . HIS A 1 169 ? 19.259 -7.695 6.753 1.00 93.94 169 HIS A C 1
ATOM 1234 O O . HIS A 1 169 ? 18.514 -7.639 5.769 1.00 93.94 169 HIS A O 1
ATOM 1240 N N . GLU A 1 170 ? 20.349 -6.936 6.873 1.00 93.62 170 GLU A N 1
ATOM 1241 C CA . GLU A 1 170 ? 20.821 -6.110 5.764 1.00 93.62 170 GLU A CA 1
ATOM 1242 C C . GLU A 1 170 ? 21.256 -6.982 4.592 1.00 93.62 170 GLU A C 1
ATOM 1244 O O . GLU A 1 170 ? 22.071 -7.894 4.744 1.00 93.62 170 GLU A O 1
ATOM 1249 N N . HIS A 1 171 ? 20.750 -6.655 3.411 1.00 90.94 171 HIS A N 1
ATOM 1250 C CA . HIS A 1 171 ? 21.196 -7.232 2.161 1.00 90.94 171 HIS A CA 1
ATOM 1251 C C . HIS A 1 171 ? 21.335 -6.126 1.118 1.00 90.94 171 HIS A C 1
ATOM 1253 O O . HIS A 1 171 ? 20.413 -5.337 0.908 1.00 90.94 171 HIS A O 1
ATOM 1259 N N . GLY A 1 172 ? 22.513 -6.021 0.496 1.00 85.50 172 GLY A N 1
ATOM 1260 C CA . GLY A 1 172 ? 22.788 -4.982 -0.503 1.00 85.50 172 GLY A CA 1
ATOM 1261 C C . GLY A 1 172 ? 22.583 -3.547 0.006 1.00 85.50 172 GLY A C 1
ATOM 1262 O O . GLY A 1 172 ? 22.160 -2.691 -0.763 1.00 85.50 172 GLY A O 1
ATOM 1263 N N . GLY A 1 173 ? 22.831 -3.288 1.297 1.00 87.81 173 GLY A N 1
ATOM 1264 C CA . GLY A 1 173 ? 22.647 -1.968 1.918 1.00 87.81 173 GLY A CA 1
ATOM 1265 C C . GLY A 1 173 ? 21.193 -1.599 2.247 1.00 87.81 173 GLY A C 1
ATOM 1266 O O . GLY A 1 173 ? 20.920 -0.449 2.586 1.00 87.81 173 GLY A O 1
ATOM 1267 N N . SER A 1 174 ? 20.253 -2.546 2.157 1.00 91.31 174 SER A N 1
ATOM 1268 C CA . SER A 1 174 ? 18.841 -2.333 2.489 1.00 91.31 174 SER A CA 1
ATOM 1269 C C . SER A 1 174 ? 18.292 -3.445 3.387 1.00 91.31 174 SER A C 1
ATOM 1271 O O . SER A 1 174 ? 18.808 -4.562 3.419 1.00 91.31 174 SER A O 1
ATOM 1273 N N . ARG A 1 175 ? 17.240 -3.131 4.142 1.00 95.56 175 ARG A N 1
ATOM 1274 C CA . ARG A 1 175 ? 16.424 -4.067 4.928 1.00 95.56 175 ARG A CA 1
ATOM 1275 C C . ARG A 1 175 ? 14.971 -3.952 4.494 1.00 95.56 175 ARG A C 1
ATOM 1277 O O . ARG A 1 175 ? 14.541 -2.892 4.055 1.00 95.56 175 ARG A O 1
ATOM 1284 N N . ALA A 1 176 ? 14.206 -5.021 4.642 1.00 96.69 176 ALA A N 1
ATOM 1285 C CA . ALA A 1 176 ? 12.774 -5.008 4.409 1.00 96.69 176 ALA A CA 1
ATOM 1286 C C . ALA A 1 176 ? 12.053 -4.991 5.751 1.00 96.69 176 ALA A C 1
ATOM 1288 O O . ALA A 1 176 ? 12.361 -5.786 6.639 1.00 96.69 176 ALA A O 1
ATOM 1289 N N . LEU A 1 177 ? 11.088 -4.088 5.876 1.00 97.00 177 LEU A N 1
ATOM 1290 C CA . LEU A 1 177 ? 10.156 -4.000 6.988 1.00 97.00 177 LEU A CA 1
ATOM 1291 C C . LEU A 1 177 ? 8.796 -4.523 6.537 1.00 97.00 177 LEU A C 1
ATOM 1293 O O . LEU A 1 177 ? 8.218 -3.971 5.603 1.00 97.00 177 LEU A O 1
ATOM 1297 N N . ALA A 1 178 ? 8.257 -5.517 7.238 1.00 97.94 178 ALA A N 1
ATOM 1298 C CA . ALA A 1 178 ? 6.841 -5.867 7.169 1.00 97.94 178 ALA A CA 1
ATOM 1299 C C . ALA A 1 178 ? 6.134 -5.434 8.456 1.00 97.94 178 ALA A C 1
ATOM 1301 O O . ALA A 1 178 ? 6.612 -5.723 9.554 1.00 97.94 178 ALA A O 1
ATOM 1302 N N . TYR A 1 179 ? 4.980 -4.784 8.320 1.00 97.38 179 TYR A N 1
ATOM 1303 C CA . TYR A 1 179 ? 4.148 -4.367 9.447 1.00 97.38 179 TYR A CA 1
ATOM 1304 C C . TYR A 1 179 ? 2.709 -4.833 9.280 1.00 97.38 179 TYR A C 1
ATOM 1306 O O . TYR A 1 179 ? 2.102 -4.621 8.229 1.00 97.38 179 TYR A O 1
ATOM 1314 N N . ALA A 1 180 ? 2.158 -5.439 10.327 1.00 98.06 180 ALA A N 1
ATOM 1315 C CA . ALA A 1 180 ? 0.799 -5.953 10.367 1.00 98.06 180 ALA A CA 1
ATOM 1316 C C . ALA A 1 180 ? 0.064 -5.493 11.629 1.00 98.06 180 ALA A C 1
ATOM 1318 O O . ALA A 1 180 ? 0.654 -5.379 12.706 1.00 98.06 180 ALA A O 1
ATOM 1319 N N . VAL A 1 181 ? -1.242 -5.269 11.494 1.00 97.81 181 VAL A N 1
ATOM 1320 C CA . VAL A 1 181 ? -2.124 -4.777 12.559 1.00 97.81 181 VAL A CA 1
ATOM 1321 C C . VAL A 1 181 ? -3.444 -5.540 12.509 1.00 97.81 181 VAL A C 1
ATOM 1323 O O . VAL A 1 181 ? -4.032 -5.711 11.442 1.00 97.81 181 VAL A O 1
ATOM 1326 N N . ALA A 1 182 ? -3.920 -6.020 13.656 1.00 97.94 182 ALA A N 1
ATOM 1327 C CA . ALA A 1 182 ? -5.243 -6.630 13.778 1.00 97.94 182 ALA A CA 1
ATOM 1328 C C . ALA A 1 182 ? -6.306 -5.576 13.460 1.00 97.94 182 ALA A C 1
ATOM 1330 O O . ALA A 1 182 ? -6.204 -4.491 14.017 1.00 97.94 182 ALA A O 1
ATOM 1331 N N . PRO A 1 183 ? -7.294 -5.813 12.583 1.00 96.06 183 PRO A N 1
ATOM 1332 C CA . PRO A 1 183 ? -8.328 -4.815 12.298 1.00 96.06 183 PRO A CA 1
ATOM 1333 C C . PRO A 1 183 ? -9.132 -4.445 13.552 1.00 96.06 183 PRO A C 1
ATOM 1335 O O . PRO A 1 183 ? -9.474 -3.283 13.741 1.00 96.06 183 PRO A O 1
ATOM 1338 N N . GLU A 1 184 ? -9.348 -5.414 14.442 1.00 96.50 184 GLU A N 1
ATOM 1339 C CA . GLU A 1 184 ? -10.078 -5.257 15.702 1.00 96.50 184 GLU A CA 1
ATOM 1340 C C . GLU A 1 184 ? -9.373 -6.015 16.844 1.00 96.50 184 GLU A C 1
ATOM 1342 O O . GLU A 1 184 ? -8.615 -6.962 16.581 1.00 96.50 184 GLU A O 1
ATOM 1347 N N . PRO A 1 185 ? -9.609 -5.654 18.119 1.00 96.12 185 PRO A N 1
ATOM 1348 C CA . PRO A 1 185 ? -9.097 -6.413 19.256 1.00 96.12 185 PRO A CA 1
ATOM 1349 C C . PRO A 1 185 ? -9.450 -7.906 19.180 1.00 96.12 185 PRO A C 1
ATOM 1351 O O . PRO A 1 185 ? -10.576 -8.284 18.871 1.00 96.12 185 PRO A O 1
ATOM 1354 N N . GLY A 1 186 ? -8.472 -8.773 19.455 1.00 94.38 186 GLY A N 1
ATOM 1355 C CA . GLY A 1 186 ? -8.652 -10.233 19.428 1.00 94.38 186 GLY A CA 1
ATOM 1356 C C . GLY A 1 186 ? -8.665 -10.878 18.034 1.00 94.38 186 GLY A C 1
ATOM 1357 O O . GLY A 1 186 ? -8.708 -12.105 17.939 1.00 94.38 186 GLY A O 1
ATOM 1358 N N . THR A 1 187 ? -8.578 -10.096 16.955 1.00 96.38 187 THR A N 1
ATOM 1359 C CA . THR A 1 187 ? -8.475 -10.625 15.584 1.00 96.38 187 THR A CA 1
ATOM 1360 C C . THR A 1 187 ? -7.022 -10.826 15.148 1.00 96.38 187 THR A C 1
ATOM 1362 O O . THR A 1 187 ? -6.076 -10.350 15.782 1.00 96.38 187 THR A O 1
ATOM 1365 N N . ARG A 1 188 ? -6.817 -11.578 14.058 1.00 95.50 188 ARG A N 1
ATOM 1366 C CA . ARG A 1 188 ? -5.474 -11.807 13.510 1.00 95.50 188 ARG A CA 1
ATOM 1367 C C . ARG A 1 188 ? -4.950 -10.546 12.808 1.00 95.50 188 ARG A C 1
ATOM 1369 O O . ARG A 1 188 ? -5.705 -9.941 12.048 1.00 95.50 188 ARG A O 1
ATOM 1376 N N . PRO A 1 189 ? -3.666 -10.185 12.994 1.00 97.31 189 PRO A N 1
ATOM 1377 C CA . PRO A 1 189 ? -3.045 -9.097 12.251 1.00 97.31 189 PRO A CA 1
ATOM 1378 C C . PRO A 1 189 ? -3.115 -9.280 10.736 1.00 97.31 189 PRO A C 1
ATOM 1380 O O . PRO A 1 189 ? -2.785 -10.349 10.223 1.00 97.31 189 PRO A O 1
ATOM 1383 N N . LEU A 1 190 ? -3.502 -8.212 10.041 1.00 98.50 190 LEU A N 1
ATOM 1384 C CA . LEU A 1 190 ? -3.468 -8.100 8.586 1.00 98.50 190 LEU A CA 1
ATOM 1385 C C . LEU A 1 190 ? -2.320 -7.188 8.165 1.00 98.50 190 LEU A C 1
ATOM 1387 O O . LEU A 1 190 ? -1.942 -6.273 8.898 1.00 98.50 190 LEU A O 1
ATOM 1391 N N . LEU A 1 191 ? -1.762 -7.434 6.982 1.00 98.56 191 LEU A N 1
ATOM 1392 C CA . LEU A 1 191 ? -0.624 -6.677 6.473 1.00 98.56 191 LEU A CA 1
ATOM 1393 C C . LEU A 1 191 ? -1.013 -5.216 6.214 1.00 98.56 191 LEU A C 1
ATOM 1395 O O . LEU A 1 191 ? -2.049 -4.938 5.618 1.00 98.56 191 LEU A O 1
ATOM 1399 N N . VAL A 1 192 ? -0.180 -4.277 6.644 1.00 97.81 192 VAL A N 1
ATOM 1400 C CA . VAL A 1 192 ? -0.376 -2.844 6.391 1.00 97.81 192 VAL A CA 1
ATOM 1401 C C . VAL A 1 192 ? 0.729 -2.292 5.507 1.00 97.81 192 VAL A C 1
ATOM 1403 O O . VAL A 1 192 ? 0.443 -1.534 4.586 1.00 97.81 192 VAL A O 1
ATOM 1406 N N . ALA A 1 193 ? 1.983 -2.653 5.769 1.00 96.19 193 ALA A N 1
ATOM 1407 C CA . ALA A 1 193 ? 3.114 -2.073 5.059 1.00 96.19 193 ALA A CA 1
ATOM 1408 C C . ALA A 1 193 ? 4.189 -3.114 4.749 1.00 96.19 193 ALA A C 1
ATOM 1410 O O . ALA A 1 193 ? 4.445 -4.024 5.540 1.00 96.19 193 ALA A O 1
ATOM 1411 N N . LEU A 1 194 ? 4.825 -2.926 3.592 1.00 97.31 194 LEU A N 1
ATOM 1412 C CA . LEU A 1 194 ? 6.054 -3.590 3.181 1.00 97.31 194 LEU A CA 1
ATOM 1413 C C . LEU A 1 194 ? 6.972 -2.522 2.576 1.00 97.31 194 LEU A C 1
ATOM 1415 O O . LEU A 1 194 ? 6.658 -1.983 1.509 1.00 97.31 194 LEU A O 1
ATOM 1419 N N . LEU A 1 195 ? 8.053 -2.188 3.279 1.00 95.06 195 LEU A N 1
ATOM 1420 C CA . LEU A 1 195 ? 8.876 -1.007 3.002 1.00 95.06 195 LEU A CA 1
ATOM 1421 C C . LEU A 1 195 ? 10.371 -1.357 2.979 1.00 95.06 195 LEU A C 1
ATOM 1423 O O . LEU A 1 195 ? 10.812 -2.158 3.809 1.00 95.06 195 LEU A O 1
ATOM 1427 N N . PRO A 1 196 ? 11.168 -0.754 2.080 1.00 94.25 196 PRO A N 1
ATOM 1428 C CA . PRO A 1 196 ? 12.616 -0.760 2.214 1.00 94.25 196 PRO A CA 1
ATOM 1429 C C . PRO A 1 196 ? 13.044 0.188 3.344 1.00 94.25 196 PRO A C 1
ATOM 1431 O O . PRO A 1 196 ? 12.472 1.259 3.535 1.00 94.25 196 PRO A O 1
ATOM 1434 N N . VAL A 1 197 ? 14.078 -0.197 4.082 1.00 92.75 197 VAL A N 1
ATOM 1435 C CA . VAL A 1 197 ? 14.631 0.542 5.217 1.00 92.75 197 VAL A CA 1
ATOM 1436 C C . VAL A 1 197 ? 16.147 0.565 5.095 1.00 92.75 197 VAL A C 1
ATOM 1438 O O . VAL A 1 197 ? 16.797 -0.478 5.058 1.00 92.75 197 VAL A O 1
ATOM 1441 N N . THR A 1 198 ? 16.730 1.761 5.079 1.00 88.62 198 THR A N 1
ATOM 1442 C CA . THR A 1 198 ? 18.188 1.921 4.980 1.00 88.62 198 THR A CA 1
ATOM 1443 C C . THR A 1 198 ? 18.884 1.689 6.319 1.00 88.62 198 THR A C 1
ATOM 1445 O O . THR A 1 198 ? 19.999 1.182 6.351 1.00 88.62 198 THR A O 1
ATOM 1448 N N . GLN A 1 199 ? 18.253 2.055 7.441 1.00 88.06 199 GLN A N 1
ATOM 1449 C CA . GLN A 1 199 ? 18.853 1.993 8.779 1.00 88.06 199 GLN A CA 1
ATOM 1450 C C . GLN A 1 199 ? 17.876 1.369 9.781 1.00 88.06 199 GLN A C 1
ATOM 1452 O O . GLN A 1 199 ? 16.747 1.834 9.916 1.00 88.06 199 GLN A O 1
ATOM 1457 N N . ALA A 1 200 ? 18.313 0.337 10.506 1.00 90.69 200 ALA A N 1
ATOM 1458 C CA . ALA A 1 200 ? 17.464 -0.364 11.474 1.00 90.69 200 ALA A CA 1
ATOM 1459 C C . ALA A 1 200 ? 17.206 0.451 12.751 1.00 90.69 200 ALA A C 1
ATOM 1461 O O . ALA A 1 200 ? 16.114 0.395 13.306 1.00 90.69 200 ALA A O 1
ATOM 1462 N N . GLU A 1 201 ? 18.201 1.210 13.214 1.00 91.38 201 GLU A N 1
ATOM 1463 C CA . GLU A 1 201 ? 18.153 1.865 14.525 1.00 91.38 201 GLU A CA 1
ATOM 1464 C C . GLU A 1 201 ? 17.027 2.907 14.663 1.00 91.38 201 GLU A C 1
ATOM 1466 O O . GLU A 1 201 ? 16.315 2.872 15.668 1.00 91.38 201 GLU A O 1
ATOM 1471 N N . PRO A 1 202 ? 16.771 3.788 13.671 1.00 89.69 202 PRO A N 1
ATOM 1472 C CA . PRO A 1 202 ? 15.620 4.687 13.727 1.00 89.69 202 PRO A CA 1
ATOM 1473 C C . PRO A 1 202 ? 14.283 3.942 13.790 1.00 89.69 202 PRO A C 1
ATOM 1475 O O . PRO A 1 202 ? 13.407 4.350 14.542 1.00 89.69 202 PRO A O 1
ATOM 1478 N N . VAL A 1 203 ? 14.146 2.829 13.058 1.00 90.25 203 VAL A N 1
ATOM 1479 C CA . VAL A 1 203 ? 12.927 2.003 13.071 1.00 90.25 203 VAL A CA 1
ATOM 1480 C C . VAL A 1 203 ? 12.732 1.329 14.426 1.00 90.25 203 VAL A C 1
ATOM 1482 O O . VAL A 1 203 ? 11.622 1.324 14.949 1.00 90.25 203 VAL A O 1
ATOM 1485 N N . ARG A 1 204 ? 13.801 0.785 15.019 1.00 90.25 204 ARG A N 1
ATOM 1486 C CA . ARG A 1 204 ? 13.751 0.172 16.356 1.00 90.25 204 ARG A CA 1
ATOM 1487 C C . ARG A 1 204 ? 13.345 1.192 17.415 1.00 90.25 204 ARG A C 1
ATOM 1489 O O . ARG A 1 204 ? 12.397 0.946 18.150 1.00 90.25 204 ARG A O 1
ATOM 1496 N N . ARG A 1 205 ? 13.977 2.370 17.414 1.00 87.31 205 ARG A N 1
ATOM 1497 C CA . ARG A 1 205 ? 13.614 3.469 18.318 1.00 87.31 205 ARG A CA 1
ATOM 1498 C C . ARG A 1 205 ? 12.164 3.900 18.133 1.00 87.31 205 ARG A C 1
ATOM 1500 O O . ARG A 1 205 ? 11.438 4.051 19.109 1.00 87.31 205 ARG A O 1
ATOM 1507 N N . GLU A 1 206 ? 11.731 4.054 16.883 1.00 85.19 206 GLU A N 1
ATOM 1508 C CA . GLU A 1 206 ? 10.354 4.422 16.575 1.00 85.19 206 GLU A CA 1
ATOM 1509 C C . GLU A 1 206 ? 9.354 3.385 17.100 1.00 85.19 206 GLU A C 1
ATOM 1511 O O . GLU A 1 206 ? 8.291 3.791 17.567 1.00 85.19 206 GLU A O 1
ATOM 1516 N N . LEU A 1 207 ? 9.687 2.088 17.038 1.00 85.50 207 LEU A N 1
ATOM 1517 C CA . LEU A 1 207 ? 8.883 0.978 17.558 1.00 85.50 207 LEU A CA 1
ATOM 1518 C C . LEU A 1 207 ? 8.855 0.921 19.088 1.00 85.50 207 LEU A C 1
ATOM 1520 O O . LEU A 1 207 ? 7.790 0.711 19.664 1.00 85.50 207 LEU A O 1
ATOM 1524 N N . ASP A 1 208 ? 9.977 1.174 19.755 1.00 79.69 208 ASP A N 1
ATOM 1525 C CA . ASP A 1 208 ? 10.021 1.261 21.220 1.00 79.69 208 ASP A CA 1
ATOM 1526 C C . ASP A 1 208 ? 9.142 2.421 21.725 1.00 79.69 208 ASP A C 1
ATOM 1528 O O . ASP A 1 208 ? 8.337 2.264 22.648 1.00 79.69 208 ASP A O 1
ATOM 1532 N N . GLU A 1 209 ? 9.192 3.561 21.031 1.00 73.25 209 GLU A N 1
ATOM 1533 C CA . GLU A 1 209 ? 8.290 4.699 21.239 1.00 73.25 209 GLU A CA 1
ATOM 1534 C C . GLU A 1 209 ? 6.848 4.424 20.744 1.00 73.25 209 GLU A C 1
ATOM 1536 O O . GLU A 1 209 ? 5.907 5.128 21.120 1.00 73.25 209 GLU A O 1
ATOM 1541 N N . ALA A 1 210 ? 6.632 3.417 19.884 1.00 60.59 210 ALA A N 1
ATOM 1542 C CA . ALA A 1 210 ? 5.341 3.101 19.255 1.00 60.59 210 ALA A CA 1
ATOM 1543 C C . ALA A 1 210 ? 4.386 2.288 20.116 1.00 60.59 210 ALA A C 1
ATOM 1545 O O . ALA A 1 210 ? 3.245 2.107 19.690 1.00 60.59 210 ALA A O 1
ATOM 1546 N N . SER A 1 211 ? 4.777 1.861 21.318 1.00 61.88 211 SER A N 1
ATOM 1547 C CA . SER A 1 211 ? 3.858 1.177 22.242 1.00 61.88 211 SER A CA 1
ATOM 1548 C C . SER A 1 211 ? 2.540 1.942 22.485 1.00 61.88 211 SER A C 1
ATOM 1550 O O . SER A 1 211 ? 1.565 1.338 22.918 1.00 61.88 211 SER A O 1
ATOM 1552 N N . ALA A 1 212 ? 2.477 3.237 22.144 1.00 70.50 212 ALA A N 1
ATOM 1553 C CA . ALA A 1 212 ? 1.292 4.079 22.285 1.00 70.50 212 ALA A CA 1
ATOM 1554 C C . ALA A 1 212 ? 0.488 4.394 21.000 1.00 70.50 212 ALA A C 1
ATOM 1556 O O . ALA A 1 212 ? -0.592 4.962 21.133 1.00 70.50 212 ALA A O 1
ATOM 1557 N N . ARG A 1 213 ? 0.964 4.128 19.766 1.00 87.44 213 ARG A N 1
ATOM 1558 C CA . ARG A 1 213 ? 0.194 4.485 18.540 1.00 87.44 213 ARG A CA 1
ATOM 1559 C C . ARG A 1 213 ? 0.610 3.686 17.295 1.00 87.44 213 ARG A C 1
ATOM 1561 O O . ARG A 1 213 ? 1.763 3.275 17.173 1.00 87.44 213 ARG A O 1
ATOM 1568 N N . LEU A 1 214 ? -0.305 3.554 16.333 1.00 91.56 214 LEU A N 1
ATOM 1569 C CA . LEU A 1 214 ? -0.096 2.853 15.059 1.00 91.56 214 LEU A CA 1
ATOM 1570 C C . LEU A 1 214 ? 0.979 3.524 14.173 1.00 91.56 214 LEU A C 1
ATOM 1572 O O . LEU A 1 214 ? 1.350 4.684 14.387 1.00 91.56 214 LEU A O 1
ATOM 1576 N N . ARG A 1 215 ? 1.535 2.778 13.206 1.00 90.31 215 ARG A N 1
ATOM 1577 C CA . ARG A 1 215 ? 2.674 3.202 12.364 1.00 90.31 215 ARG A CA 1
ATOM 1578 C C . ARG A 1 215 ? 2.482 2.919 10.878 1.00 90.31 215 ARG A C 1
ATOM 1580 O O . ARG A 1 215 ? 1.604 2.154 10.493 1.00 90.31 215 ARG A O 1
ATOM 1587 N N . TRP A 1 216 ? 3.317 3.565 10.057 1.00 89.75 216 TRP A N 1
ATOM 1588 C CA . TRP A 1 216 ? 3.412 3.363 8.601 1.00 89.75 216 TRP A CA 1
ATOM 1589 C C . TRP A 1 216 ? 2.062 3.422 7.883 1.00 89.75 216 TRP A C 1
ATOM 1591 O O . TRP A 1 216 ? 1.740 2.600 7.028 1.00 89.75 216 TRP A O 1
ATOM 1601 N N . GLY A 1 217 ? 1.259 4.407 8.291 1.00 89.38 217 GLY A N 1
ATOM 1602 C CA . GLY A 1 217 ? -0.053 4.678 7.724 1.00 89.38 217 GLY A CA 1
ATOM 1603 C C . GLY A 1 217 ? -1.172 3.766 8.217 1.00 89.38 217 GLY A C 1
ATOM 1604 O O . GLY A 1 217 ? -2.277 3.941 7.730 1.00 89.38 217 GLY A O 1
ATOM 1605 N N . ALA A 1 218 ? -0.948 2.833 9.150 1.00 93.69 218 ALA A N 1
ATOM 1606 C CA . ALA A 1 218 ? -2.017 1.993 9.703 1.00 93.69 218 ALA A CA 1
ATOM 1607 C C . ALA A 1 218 ? -3.181 2.819 10.279 1.00 93.69 218 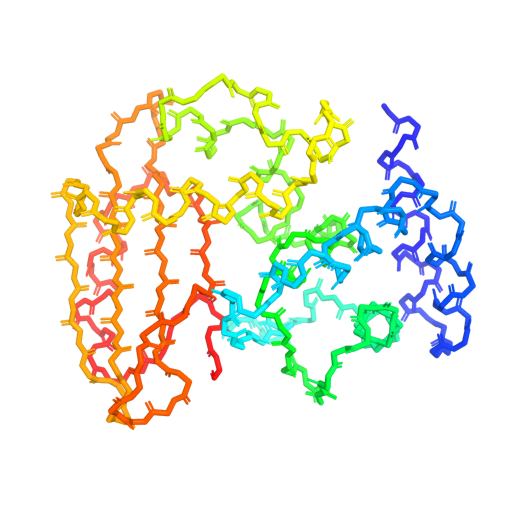ALA A C 1
ATOM 1609 O O . ALA A 1 218 ? -2.958 3.824 10.959 1.00 93.69 218 ALA A O 1
ATOM 1610 N N . ALA A 1 219 ? -4.404 2.339 10.034 1.00 92.75 219 ALA A N 1
ATOM 1611 C CA . ALA A 1 219 ? -5.661 2.899 10.528 1.00 92.75 219 ALA A CA 1
ATOM 1612 C C . ALA A 1 219 ? -6.525 1.837 11.218 1.00 92.75 219 ALA A C 1
ATOM 1614 O O . ALA A 1 219 ? -6.415 0.627 10.897 1.00 92.75 219 ALA A O 1
#

pLDDT: mean 91.98, std 7.47, range [49.75, 98.69]